Protein AF-A0A1I3KK75-F1 (afdb_monomer)

Foldseek 3Di:
DVVVVVCPDPVNVPDDPVNVVVVLLVLLLVLAVCVVVDAAEFQAEAEDQDPDDVVNVVVVVVSVLVSLCQRVLVVLLVQVVVPHQDAAEDADPCPPVPSQVSVVVLCPDPSVCVSNVPPDHDRHHYDHPPPDPVNVSSVSLNVLLVQVLVCVVVVHDRPDQQLSSPWYWYWYAYVVGDIDIDIDSDDDPVRPPPD

Radius of gyration: 18.09 Å; Cα contacts (8 Å, |Δi|>4): 219; chains: 1; bounding box: 53×42×38 Å

Nearest PDB structures (foldseek):
  2zyz-assembly1_A  TM=3.499E-01  e=1.785E+00  Pyrobaculum aerophilum
  5njd-assembly2_D  TM=2.478E-01  e=5.974E+00  Homo sapiens
  5njd-assembly3_F  TM=1.976E-01  e=5.294E+00  Homo sapiens

Structure (mmCIF, N/CA/C/O backbone):
data_AF-A0A1I3KK75-F1
#
_entry.id   AF-A0A1I3KK75-F1
#
loop_
_atom_site.group_PDB
_atom_site.id
_atom_site.type_symbol
_atom_site.label_atom_id
_atom_site.label_alt_id
_atom_site.label_comp_id
_atom_site.label_asym_id
_atom_site.label_entity_id
_atom_site.label_seq_id
_atom_site.pdbx_PDB_ins_code
_atom_site.Cartn_x
_atom_site.Cartn_y
_atom_site.Cartn_z
_atom_site.occupancy
_atom_site.B_iso_or_equiv
_atom_site.auth_seq_id
_atom_site.auth_comp_id
_atom_site.auth_asym_id
_atom_site.auth_atom_id
_atom_site.pdbx_PDB_model_num
ATOM 1 N N . MET A 1 1 ? -18.854 20.380 -1.478 1.00 38.09 1 MET A N 1
ATOM 2 C CA . MET A 1 1 ? -19.686 20.236 -2.698 1.00 38.09 1 MET A CA 1
ATOM 3 C C . MET A 1 1 ? -19.817 18.803 -3.235 1.00 38.09 1 MET A C 1
ATOM 5 O O . MET A 1 1 ? -20.843 18.520 -3.830 1.00 38.09 1 MET A O 1
ATOM 9 N N . HIS A 1 2 ? -18.865 17.874 -3.033 1.00 44.34 2 HIS A N 1
ATOM 10 C CA . HIS A 1 2 ? -18.984 16.494 -3.563 1.00 44.34 2 HIS A CA 1
ATOM 11 C C . HIS A 1 2 ? -19.824 15.512 -2.719 1.00 44.34 2 HIS A C 1
ATOM 13 O O . HIS A 1 2 ? -20.238 14.471 -3.229 1.00 44.34 2 HIS A O 1
ATOM 19 N N . GLN A 1 3 ? -20.100 15.824 -1.450 1.00 40.47 3 GLN A N 1
ATOM 20 C CA . GLN A 1 3 ? -20.822 14.925 -0.537 1.00 40.47 3 GLN A CA 1
ATOM 21 C C . GLN A 1 3 ? -22.326 14.840 -0.867 1.00 40.47 3 GLN A C 1
ATOM 23 O O . GLN A 1 3 ? -22.900 13.753 -0.844 1.00 40.47 3 GLN A O 1
ATOM 28 N N . ASP A 1 4 ? -22.928 15.949 -1.313 1.00 47.38 4 ASP A N 1
ATOM 29 C CA . ASP A 1 4 ? -24.351 16.017 -1.684 1.00 47.38 4 ASP A CA 1
ATOM 30 C C . ASP A 1 4 ? -24.696 15.307 -2.998 1.00 47.38 4 ASP A C 1
ATOM 32 O O . ASP A 1 4 ? -25.846 14.925 -3.205 1.00 47.38 4 ASP A O 1
ATOM 36 N N . ALA A 1 5 ? -23.723 15.103 -3.893 1.00 52.16 5 ALA A N 1
ATOM 37 C CA . ALA A 1 5 ? -23.944 14.399 -5.156 1.00 52.16 5 ALA A CA 1
ATOM 38 C C . ALA A 1 5 ? -23.952 12.869 -4.976 1.00 52.16 5 ALA A C 1
ATOM 40 O O . ALA A 1 5 ? -24.748 12.181 -5.614 1.00 52.16 5 ALA A O 1
ATOM 41 N N . ARG A 1 6 ? -23.115 12.328 -4.073 1.00 49.78 6 ARG A N 1
ATOM 42 C CA . ARG A 1 6 ? -23.050 10.878 -3.795 1.00 49.78 6 ARG A CA 1
ATOM 43 C C . ARG A 1 6 ? -24.325 10.362 -3.122 1.00 49.78 6 ARG A C 1
ATOM 45 O O . ARG A 1 6 ? -24.839 9.328 -3.535 1.00 49.78 6 ARG A O 1
ATOM 52 N N . ASN A 1 7 ? -24.897 11.122 -2.187 1.00 51.34 7 ASN A N 1
ATOM 53 C CA . ASN A 1 7 ? -26.139 10.748 -1.491 1.00 51.34 7 ASN A CA 1
ATOM 54 C C . ASN A 1 7 ? -27.388 10.754 -2.395 1.00 51.34 7 ASN A C 1
ATOM 56 O O . ASN A 1 7 ? -28.425 10.218 -2.022 1.00 51.34 7 ASN A O 1
ATOM 60 N N . ARG A 1 8 ? -27.317 11.346 -3.594 1.00 53.44 8 ARG A N 1
ATOM 61 C CA . ARG A 1 8 ? -28.437 11.371 -4.552 1.00 53.44 8 ARG A CA 1
ATOM 62 C C . ARG A 1 8 ? -28.440 10.181 -5.512 1.00 53.44 8 ARG A C 1
ATOM 64 O O . ARG A 1 8 ? -29.415 9.992 -6.238 1.00 53.44 8 ARG A O 1
ATOM 71 N N . HIS A 1 9 ? -27.373 9.383 -5.549 1.00 60.59 9 HIS A N 1
ATOM 72 C CA . HIS A 1 9 ? -27.294 8.257 -6.471 1.00 60.59 9 HIS A CA 1
ATOM 73 C C . HIS A 1 9 ? -28.157 7.093 -5.959 1.00 60.59 9 HIS A C 1
ATOM 75 O O . HIS A 1 9 ? -27.978 6.628 -4.834 1.00 60.59 9 HIS A O 1
ATOM 81 N N . LYS A 1 10 ? -29.076 6.588 -6.796 1.00 63.31 10 LYS A N 1
ATOM 82 C CA . LYS A 1 10 ? -30.067 5.552 -6.422 1.00 63.31 10 LYS A CA 1
ATOM 83 C C . LYS A 1 10 ? -29.446 4.318 -5.749 1.00 63.31 10 LYS A C 1
ATOM 85 O O . LYS A 1 10 ? -30.048 3.764 -4.837 1.00 63.31 10 LYS A O 1
ATOM 90 N N . LEU A 1 11 ? -28.221 3.950 -6.144 1.00 62.47 11 LEU A N 1
ATOM 91 C CA . LEU A 1 11 ? -27.454 2.851 -5.537 1.00 62.47 11 LEU A CA 1
ATOM 92 C C . LEU A 1 11 ? -27.196 3.015 -4.031 1.00 62.47 11 LEU A C 1
ATOM 94 O O . LEU A 1 11 ? -27.104 2.005 -3.345 1.00 62.47 11 LEU A O 1
ATOM 98 N N . PHE A 1 12 ? -27.056 4.237 -3.510 1.00 62.78 12 PHE A N 1
ATOM 99 C CA . PHE A 1 12 ? -26.792 4.462 -2.082 1.00 62.78 12 PHE A CA 1
ATOM 100 C C . PHE A 1 12 ? -28.078 4.627 -1.264 1.00 62.78 12 PHE A C 1
ATOM 102 O O . PHE A 1 12 ? -28.092 4.270 -0.093 1.00 62.78 12 PHE A O 1
ATOM 109 N N . ASN A 1 13 ? -29.179 5.055 -1.891 1.00 64.38 13 ASN A N 1
ATOM 110 C CA . ASN A 1 13 ? -30.487 5.176 -1.232 1.00 64.38 13 ASN A CA 1
ATOM 111 C C . ASN A 1 13 ? -31.187 3.830 -0.988 1.00 64.38 13 ASN A C 1
ATOM 113 O O . ASN A 1 13 ? -32.122 3.762 -0.199 1.00 64.38 13 ASN A O 1
ATOM 117 N N . GLN A 1 14 ? -30.754 2.764 -1.664 1.00 65.12 14 GLN A N 1
ATOM 118 C CA . GLN A 1 14 ? -31.360 1.430 -1.574 1.00 65.12 14 GLN A CA 1
ATOM 119 C C . GLN A 1 14 ? -30.526 0.430 -0.765 1.00 65.12 14 GLN A C 1
ATOM 121 O O . GLN A 1 14 ? -30.936 -0.717 -0.588 1.00 65.12 14 GLN A O 1
ATOM 126 N N . LYS A 1 15 ? -29.340 0.820 -0.284 1.00 66.44 15 LYS A N 1
ATOM 127 C CA . LYS A 1 15 ? -28.465 -0.097 0.448 1.00 66.44 15 LYS A CA 1
ATOM 128 C C . LYS A 1 15 ? -28.751 -0.034 1.941 1.00 66.44 15 LYS A C 1
ATOM 130 O O . LYS A 1 15 ? -28.457 0.955 2.605 1.00 66.44 15 LYS A O 1
ATOM 135 N N . SER A 1 16 ? -29.286 -1.131 2.469 1.00 81.19 16 SER A N 1
ATOM 136 C CA . SER A 1 16 ? -29.277 -1.379 3.907 1.00 81.19 16 SER A CA 1
ATOM 137 C C . SER A 1 16 ? -27.828 -1.513 4.395 1.00 81.19 16 SER A C 1
ATOM 139 O O . SER A 1 16 ? -26.920 -1.830 3.618 1.00 81.19 16 SER A O 1
ATOM 141 N N . LYS A 1 17 ? -27.604 -1.322 5.699 1.00 82.25 17 LYS A N 1
ATOM 142 C CA . LYS A 1 17 ? -26.302 -1.608 6.315 1.00 82.25 17 LYS A CA 1
ATOM 143 C C . LYS A 1 17 ? -25.850 -3.043 5.996 1.00 82.25 17 LYS A C 1
ATOM 145 O O . LYS A 1 17 ? -24.686 -3.229 5.665 1.00 82.25 17 LYS A O 1
ATOM 150 N N . SER A 1 18 ? -26.771 -4.016 6.000 1.00 86.50 18 SER A N 1
ATOM 151 C CA . SER A 1 18 ? -26.476 -5.418 5.646 1.00 86.50 18 SER A CA 1
ATOM 152 C C . SER A 1 18 ? -25.872 -5.536 4.250 1.00 86.50 18 SER A C 1
ATOM 154 O O . SER A 1 18 ? -24.798 -6.102 4.093 1.00 86.50 18 SER A O 1
ATOM 156 N N . ASN A 1 19 ? -26.485 -4.890 3.254 1.00 87.00 19 ASN A N 1
ATOM 157 C CA . ASN A 1 19 ? -26.033 -4.976 1.864 1.00 87.00 19 ASN A CA 1
ATOM 158 C C . ASN A 1 19 ? -24.614 -4.408 1.680 1.00 87.00 19 ASN A C 1
ATOM 160 O O . ASN A 1 19 ? -23.861 -4.866 0.823 1.00 87.00 19 ASN A O 1
ATOM 164 N N . VAL A 1 20 ? -24.245 -3.378 2.452 1.00 87.00 20 VAL A N 1
ATOM 165 C CA . VAL A 1 20 ? -22.881 -2.821 2.430 1.00 87.00 20 VAL A CA 1
ATOM 166 C C . VAL A 1 20 ? -21.897 -3.808 3.049 1.00 87.00 20 VAL A C 1
ATOM 168 O O . VAL A 1 20 ? -20.834 -4.038 2.481 1.00 87.00 20 VAL A O 1
ATOM 171 N N . PHE A 1 21 ? -22.259 -4.406 4.181 1.00 90.00 21 PHE A N 1
ATOM 172 C CA . PHE A 1 21 ? -21.433 -5.398 4.860 1.00 90.00 21 PHE A CA 1
ATOM 173 C C . PHE A 1 21 ? -21.194 -6.637 3.999 1.00 90.00 21 PHE A C 1
ATOM 175 O O . PHE A 1 21 ? -20.048 -7.034 3.822 1.00 90.00 21 PHE A O 1
ATOM 182 N N . GLU A 1 22 ? -22.248 -7.192 3.407 1.00 91.56 22 GLU A N 1
ATOM 183 C CA . GLU A 1 22 ? -22.162 -8.333 2.491 1.00 91.56 22 GLU A CA 1
ATOM 184 C C . GLU A 1 22 ? -21.262 -8.029 1.293 1.00 91.56 22 GLU A C 1
ATOM 186 O O . GLU A 1 22 ? -20.396 -8.832 0.948 1.00 91.56 22 GLU A O 1
ATOM 191 N N . PHE A 1 23 ? -21.407 -6.843 0.695 1.00 91.12 23 PHE A N 1
ATOM 192 C CA . PHE A 1 23 ? -20.562 -6.421 -0.418 1.00 91.12 23 PHE A CA 1
ATOM 193 C C . PHE A 1 23 ? -19.083 -6.332 -0.020 1.00 91.12 23 PHE A C 1
ATOM 195 O O . PHE A 1 23 ? -18.221 -6.855 -0.724 1.00 91.12 23 PHE A O 1
ATOM 202 N N . VAL A 1 24 ? -18.784 -5.694 1.114 1.00 93.25 24 VAL A N 1
ATOM 203 C CA . VAL A 1 24 ? -17.408 -5.548 1.608 1.00 93.25 24 VAL A CA 1
ATOM 204 C C . VAL A 1 24 ? -16.803 -6.908 1.964 1.00 93.25 24 VAL A C 1
ATOM 206 O O . VAL A 1 24 ? -15.678 -7.184 1.553 1.00 93.25 24 VAL A O 1
ATOM 209 N N . ASN A 1 25 ? -17.555 -7.785 2.633 1.00 93.94 25 ASN A N 1
ATOM 210 C CA . ASN A 1 25 ? -17.120 -9.151 2.935 1.00 93.94 25 ASN A CA 1
ATOM 211 C C . ASN A 1 25 ? -16.817 -9.933 1.652 1.00 93.94 25 ASN A C 1
ATOM 213 O O . ASN A 1 25 ? -15.772 -10.570 1.551 1.00 93.94 25 ASN A O 1
ATOM 217 N N . GLY A 1 26 ? -17.678 -9.826 0.636 1.00 94.06 26 GLY A N 1
ATOM 218 C CA . GLY A 1 26 ? -17.443 -10.449 -0.666 1.00 94.06 26 GLY A CA 1
ATOM 219 C C . GLY A 1 26 ? -16.145 -9.970 -1.326 1.00 94.06 26 GLY A C 1
ATOM 220 O O . GLY A 1 26 ? -15.390 -10.783 -1.859 1.00 94.06 26 GLY A O 1
ATOM 221 N N . LEU A 1 27 ? -15.833 -8.671 -1.245 1.00 93.50 27 LEU A N 1
ATOM 222 C CA . LEU A 1 27 ? -14.563 -8.131 -1.746 1.00 93.50 27 LEU A CA 1
ATOM 223 C C . LEU A 1 27 ? -13.355 -8.636 -0.949 1.00 93.50 27 LEU A C 1
ATOM 225 O O . LEU A 1 27 ? -12.332 -8.972 -1.545 1.00 93.50 27 LEU A O 1
ATOM 229 N N . MET A 1 28 ? -13.460 -8.712 0.379 1.00 94.25 28 MET A N 1
ATOM 230 C CA . MET A 1 28 ? -12.391 -9.238 1.232 1.00 94.25 28 MET A CA 1
ATOM 231 C C . MET A 1 28 ? -12.094 -10.700 0.906 1.00 94.25 28 MET A C 1
ATOM 233 O O . MET A 1 28 ? -10.945 -11.041 0.632 1.00 94.25 28 MET A O 1
ATOM 237 N N . GLN A 1 29 ? -13.133 -11.529 0.820 1.00 93.56 29 GLN A N 1
ATOM 238 C CA . GLN A 1 29 ? -13.010 -12.934 0.444 1.00 93.56 29 GLN A CA 1
ATOM 239 C C . GLN A 1 29 ? -12.418 -13.098 -0.955 1.00 93.56 29 GLN A C 1
ATOM 241 O O . GLN A 1 29 ? -11.538 -13.935 -1.148 1.00 93.56 29 GLN A O 1
ATOM 246 N N . LEU A 1 30 ? -12.832 -12.274 -1.924 1.00 92.38 30 LEU A N 1
ATOM 247 C CA . LEU A 1 30 ? -12.248 -12.277 -3.265 1.00 92.38 30 LEU A CA 1
ATOM 248 C C . LEU A 1 30 ? -10.740 -11.974 -3.221 1.00 92.38 30 LEU A C 1
ATOM 250 O O . LEU A 1 30 ? -9.953 -12.684 -3.851 1.00 92.38 30 LEU A O 1
ATOM 254 N N . MET A 1 31 ? -10.327 -10.955 -2.458 1.00 93.19 31 MET A N 1
ATOM 255 C CA . MET A 1 31 ? -8.914 -10.594 -2.275 1.00 93.19 31 MET A CA 1
ATOM 256 C C . MET A 1 31 ? -8.097 -11.693 -1.583 1.00 93.19 31 MET A C 1
ATOM 258 O O . MET A 1 31 ? -6.917 -11.865 -1.910 1.00 93.19 31 MET A O 1
ATOM 262 N N . GLY A 1 32 ? -8.704 -12.427 -0.647 1.00 93.38 32 GLY A N 1
ATOM 263 C CA . GLY A 1 32 ? -8.095 -13.574 0.023 1.00 93.38 32 GLY A CA 1
ATOM 264 C C . GLY A 1 32 ? -7.946 -14.781 -0.900 1.00 93.38 32 GLY A C 1
ATOM 265 O O . GLY A 1 32 ? -6.839 -15.286 -1.090 1.00 93.38 32 GLY A O 1
ATOM 266 N N . GLN A 1 33 ? -9.036 -15.204 -1.546 1.00 93.31 33 GLN A N 1
ATOM 267 C CA . GLN A 1 33 ? -9.073 -16.361 -2.452 1.00 93.31 33 GLN A CA 1
ATOM 268 C C . GLN A 1 33 ? -8.141 -16.196 -3.656 1.00 93.31 33 GLN A C 1
ATOM 270 O O . GLN A 1 33 ? -7.557 -17.164 -4.140 1.00 93.31 33 GLN A O 1
ATOM 275 N N . ARG A 1 34 ? -7.980 -14.964 -4.146 1.00 90.12 34 ARG A N 1
ATOM 276 C CA . ARG A 1 34 ? -7.085 -14.634 -5.262 1.00 90.12 34 ARG A CA 1
ATOM 277 C C . ARG A 1 34 ? -5.689 -14.211 -4.803 1.00 90.12 34 ARG A C 1
ATOM 279 O O . ARG A 1 34 ? -4.942 -13.660 -5.604 1.00 90.12 34 ARG A O 1
ATOM 286 N N . GLY A 1 35 ? -5.300 -14.490 -3.556 1.00 81.19 35 GLY A N 1
ATOM 287 C CA . GLY A 1 35 ? -4.028 -14.047 -2.972 1.00 81.19 35 GLY A CA 1
ATOM 288 C C . GLY A 1 35 ? -2.767 -14.466 -3.741 1.00 81.19 35 GLY A C 1
ATOM 289 O O . GLY A 1 35 ? -1.770 -13.761 -3.673 1.00 81.19 35 GLY A O 1
ATOM 290 N N . GLN A 1 36 ? -2.812 -15.549 -4.526 1.00 83.62 36 GLN A N 1
ATOM 291 C CA . GLN A 1 36 ? -1.697 -15.955 -5.400 1.00 83.62 36 GLN A CA 1
ATOM 292 C C . GLN A 1 36 ? -1.523 -15.053 -6.633 1.00 83.62 36 GLN A C 1
ATOM 294 O O . GLN A 1 36 ? -0.446 -15.003 -7.213 1.00 83.62 36 GLN A O 1
ATOM 299 N N . LEU A 1 37 ? -2.584 -14.353 -7.039 1.00 87.25 37 LEU A N 1
ATOM 300 C CA . LEU A 1 37 ? -2.602 -13.438 -8.183 1.00 87.25 37 LEU A CA 1
ATOM 301 C C . LEU A 1 37 ? -2.569 -11.965 -7.745 1.00 87.25 37 LEU A C 1
ATOM 303 O O . LEU A 1 37 ? -2.438 -11.078 -8.583 1.00 87.25 37 LEU A O 1
ATOM 307 N N . LEU A 1 38 ? -2.731 -11.698 -6.444 1.00 89.50 38 LEU A N 1
ATOM 308 C CA . LEU A 1 38 ? -2.872 -10.362 -5.873 1.00 89.50 38 LEU A CA 1
ATOM 309 C C . LEU A 1 38 ? -1.908 -10.152 -4.707 1.00 89.50 38 LEU A C 1
ATOM 311 O O . LEU A 1 38 ? -2.212 -10.479 -3.552 1.00 89.50 38 LEU A O 1
ATOM 315 N N . SER A 1 39 ? -0.792 -9.494 -5.009 1.00 91.56 39 SER A N 1
ATOM 316 C CA . SER A 1 39 ? 0.093 -8.910 -4.003 1.00 91.56 39 SER A CA 1
ATOM 317 C C . SER A 1 39 ? -0.488 -7.584 -3.517 1.00 91.56 39 SER A C 1
ATOM 319 O O . SER A 1 39 ? -0.656 -6.643 -4.291 1.00 91.56 39 SER A O 1
ATOM 321 N N . LYS A 1 40 ? -0.810 -7.507 -2.224 1.00 93.94 40 LYS A N 1
ATOM 322 C CA . LYS A 1 40 ? -1.422 -6.326 -1.602 1.00 93.94 40 LYS A CA 1
ATOM 323 C C . LYS A 1 40 ? -0.375 -5.564 -0.802 1.00 93.94 40 LYS A C 1
ATOM 325 O O . LYS A 1 40 ? 0.287 -6.152 0.052 1.00 93.94 40 LYS A O 1
ATOM 330 N N . TYR A 1 41 ? -0.270 -4.263 -1.047 1.00 94.81 41 TYR A N 1
ATOM 331 C CA . TYR A 1 41 ? 0.690 -3.375 -0.395 1.00 94.81 41 TYR A CA 1
ATOM 332 C C . TYR A 1 41 ? -0.036 -2.197 0.241 1.00 94.81 41 TYR A C 1
ATOM 334 O O . TYR A 1 41 ? -0.843 -1.549 -0.419 1.00 94.81 41 TYR A O 1
ATOM 342 N N . CYS A 1 42 ? 0.257 -1.901 1.508 1.00 94.50 42 CYS A N 1
ATOM 343 C CA . CYS A 1 42 ? -0.318 -0.758 2.213 1.00 94.50 42 CYS A CA 1
ATOM 344 C C . CYS A 1 42 ? 0.777 0.106 2.846 1.00 94.50 42 CYS A C 1
ATOM 346 O O . CYS A 1 42 ? 1.546 -0.371 3.683 1.00 94.50 42 CYS A O 1
ATOM 348 N N . GLY A 1 43 ? 0.842 1.378 2.447 1.00 93.69 4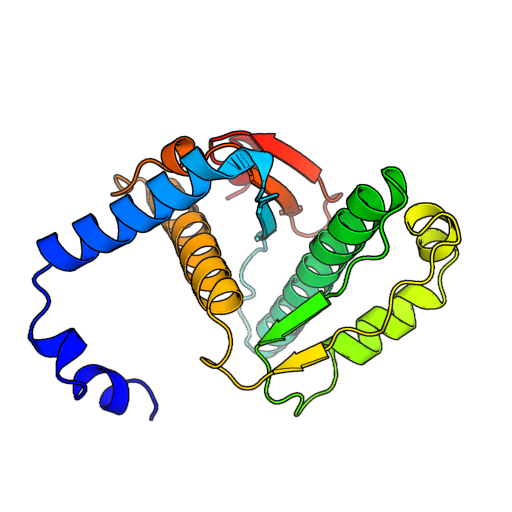3 GLY A N 1
ATOM 349 C CA . GLY A 1 43 ? 1.700 2.397 3.053 1.00 93.69 43 GLY A CA 1
ATOM 350 C C . GLY A 1 43 ? 0.990 3.137 4.185 1.00 93.69 43 GLY A C 1
ATOM 351 O O . GLY A 1 43 ? -0.049 3.750 3.957 1.00 93.69 43 GLY A O 1
ATOM 352 N N . ILE A 1 44 ? 1.556 3.114 5.394 1.00 92.88 44 ILE A N 1
ATOM 353 C CA . ILE A 1 44 ? 0.969 3.733 6.590 1.00 92.88 44 ILE A CA 1
ATOM 354 C C . ILE A 1 44 ? 1.974 4.697 7.226 1.00 92.88 44 ILE A C 1
ATOM 356 O O . ILE A 1 44 ? 3.063 4.305 7.638 1.00 92.88 44 ILE A O 1
ATOM 360 N N . GLY A 1 45 ? 1.600 5.969 7.347 1.00 91.69 45 GLY A N 1
ATOM 361 C CA . GLY A 1 45 ? 2.385 6.961 8.078 1.00 91.69 45 GLY A CA 1
ATOM 362 C C . GLY A 1 45 ? 1.689 7.382 9.363 1.00 91.69 45 GLY A C 1
ATOM 363 O O . GLY A 1 45 ? 0.541 7.824 9.326 1.00 91.69 45 GLY A O 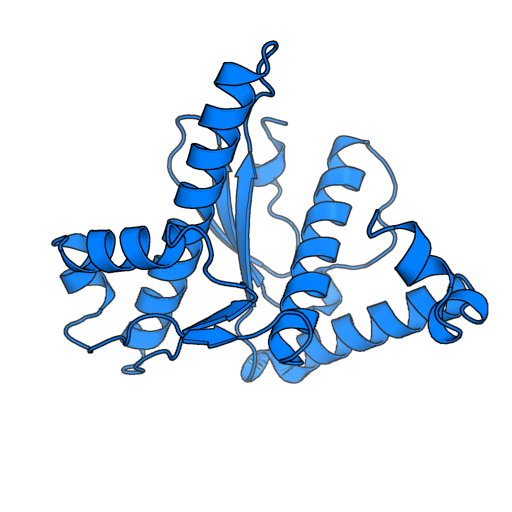1
ATOM 364 N N . ILE A 1 46 ? 2.394 7.269 10.486 1.00 87.50 46 ILE A N 1
ATOM 365 C CA . ILE A 1 46 ? 1.908 7.680 11.805 1.00 87.50 46 ILE A CA 1
ATOM 366 C C . ILE A 1 46 ? 2.689 8.909 12.242 1.00 87.50 46 ILE A C 1
ATOM 368 O O . ILE A 1 46 ? 3.920 8.907 12.253 1.00 87.50 46 ILE A O 1
ATOM 372 N N . TYR A 1 47 ? 1.966 9.961 12.607 1.00 88.06 47 TYR A N 1
ATOM 373 C CA . TYR A 1 47 ? 2.554 11.239 12.979 1.00 88.06 47 TYR A CA 1
ATOM 374 C C . TYR A 1 47 ? 1.768 11.894 14.106 1.00 88.06 47 TYR A C 1
ATOM 376 O O . TYR A 1 47 ? 0.555 11.695 14.234 1.00 88.06 47 TYR A O 1
ATOM 384 N N . LYS A 1 48 ? 2.447 12.725 14.899 1.00 86.88 48 LYS A N 1
ATOM 385 C CA . LYS A 1 48 ? 1.770 13.535 15.904 1.00 86.88 48 LYS A CA 1
ATOM 386 C C . LYS A 1 48 ? 1.102 14.720 15.222 1.00 86.88 48 LYS A C 1
ATOM 388 O O . LYS A 1 48 ? 1.746 15.485 14.510 1.00 86.88 48 LYS A O 1
ATOM 393 N N . ARG A 1 49 ? -0.202 14.897 15.441 1.00 89.44 49 ARG A N 1
ATOM 394 C CA . ARG A 1 49 ? -0.945 16.025 14.865 1.00 89.44 49 ARG A CA 1
ATOM 395 C C . ARG A 1 49 ? -0.369 17.361 15.375 1.00 89.44 49 ARG A C 1
ATOM 397 O O . ARG A 1 49 ? -0.432 17.600 16.582 1.00 89.44 49 ARG A O 1
ATOM 404 N N . PRO A 1 50 ? 0.129 18.247 14.492 1.00 91.50 50 PRO A N 1
ATOM 405 C CA . PRO A 1 50 ? 0.556 19.588 14.884 1.00 91.50 50 PRO A CA 1
ATOM 406 C C . PRO A 1 50 ? -0.628 20.457 15.322 1.00 91.50 50 PRO A C 1
ATOM 408 O O . PRO A 1 50 ? -1.751 20.279 14.842 1.00 91.50 50 PRO A O 1
ATOM 411 N N . SER A 1 51 ? -0.368 21.431 16.196 1.00 93.25 51 SER A N 1
ATOM 412 C CA . SER A 1 51 ? -1.395 22.355 16.703 1.00 93.25 51 SER A CA 1
ATOM 413 C C . SER A 1 51 ? -1.783 23.451 15.704 1.00 93.25 51 SER A C 1
ATOM 415 O O . SER A 1 51 ? -2.864 24.019 15.824 1.00 93.25 51 SER A O 1
ATOM 417 N N . ASN A 1 52 ? -0.916 23.769 14.735 1.00 95.50 52 ASN A N 1
ATOM 418 C CA . ASN A 1 52 ? -1.150 24.820 13.741 1.00 95.50 52 ASN A CA 1
ATOM 419 C C . ASN A 1 52 ? -1.299 24.252 12.315 1.00 95.50 52 ASN A C 1
ATOM 421 O O . ASN A 1 52 ? -0.751 23.200 11.982 1.00 95.50 52 ASN A O 1
ATOM 425 N N . GLU A 1 53 ? -2.036 24.969 11.463 1.00 92.62 53 GLU A N 1
ATOM 426 C CA . GLU A 1 53 ? -2.402 24.492 10.119 1.00 92.62 53 GLU A CA 1
ATOM 427 C C . GLU A 1 53 ? -1.218 24.480 9.133 1.00 92.62 53 GLU A C 1
ATOM 429 O O . GLU A 1 53 ? -1.138 23.617 8.257 1.00 92.62 53 GLU A O 1
ATOM 434 N N . SER A 1 54 ? -0.263 25.406 9.282 1.00 92.56 54 SER A N 1
ATOM 435 C CA . SER A 1 54 ? 0.920 25.486 8.412 1.00 92.56 54 SER A CA 1
ATOM 436 C C . SER A 1 54 ? 1.804 24.248 8.558 1.00 92.56 54 SER A C 1
ATOM 438 O O . SER A 1 54 ? 2.170 23.606 7.569 1.00 92.56 54 SER A O 1
ATOM 440 N N . ASP A 1 55 ? 2.081 23.852 9.797 1.00 92.12 55 ASP A N 1
ATOM 441 C CA . ASP A 1 55 ? 2.848 22.651 10.092 1.00 92.12 55 ASP A CA 1
ATOM 442 C C . ASP A 1 55 ? 2.037 21.392 9.786 1.00 92.12 55 ASP A C 1
ATOM 444 O O . ASP A 1 55 ? 2.601 20.426 9.276 1.00 92.12 55 ASP A O 1
ATOM 448 N N . MET A 1 56 ? 0.708 21.415 9.951 1.00 92.69 56 MET A N 1
ATOM 449 C CA . MET A 1 56 ? -0.149 20.314 9.498 1.00 92.69 56 MET A CA 1
ATOM 450 C C . MET A 1 56 ? -0.012 20.070 7.989 1.00 92.69 56 MET A C 1
ATOM 452 O O . MET A 1 56 ? 0.103 18.920 7.562 1.00 92.69 56 MET A O 1
ATOM 456 N N . LYS A 1 57 ? 0.036 21.125 7.165 1.00 91.88 57 LYS A N 1
ATOM 457 C CA . LYS A 1 57 ? 0.260 20.993 5.717 1.00 91.88 57 LYS A CA 1
ATOM 458 C C . LYS A 1 57 ? 1.632 20.390 5.404 1.00 91.88 57 LYS A C 1
ATOM 460 O O . LYS A 1 57 ? 1.719 19.494 4.564 1.00 91.88 57 LYS A O 1
ATOM 465 N N . LYS A 1 58 ? 2.692 20.838 6.088 1.00 91.69 58 LYS A N 1
ATOM 466 C CA . LYS A 1 58 ? 4.049 20.285 5.922 1.00 91.69 58 LYS A CA 1
ATOM 467 C C . LYS A 1 58 ? 4.096 18.804 6.286 1.00 91.69 58 LYS A C 1
ATOM 469 O O . LYS A 1 58 ? 4.590 18.007 5.494 1.00 91.69 58 LYS A O 1
ATOM 474 N N . VAL A 1 59 ? 3.535 18.435 7.438 1.00 91.81 59 VAL A N 1
ATOM 475 C CA . VAL A 1 59 ? 3.516 17.047 7.910 1.00 91.81 59 VAL A CA 1
ATOM 476 C C . VAL A 1 59 ? 2.691 16.166 6.980 1.00 91.81 59 VAL A C 1
ATOM 478 O O . VAL A 1 59 ? 3.162 15.102 6.598 1.00 91.81 59 VAL A O 1
ATOM 481 N N . ARG A 1 60 ? 1.516 16.613 6.517 1.00 90.69 60 ARG A N 1
ATOM 482 C CA . ARG A 1 60 ? 0.722 15.861 5.528 1.00 90.69 60 ARG A CA 1
ATOM 483 C C . ARG A 1 60 ? 1.497 15.605 4.241 1.00 90.69 60 ARG A C 1
ATOM 485 O O . ARG A 1 60 ? 1.497 14.478 3.758 1.00 90.69 60 ARG A O 1
ATOM 492 N N . ASN A 1 61 ? 2.169 16.621 3.703 1.00 91.62 61 ASN A N 1
ATOM 493 C CA . ASN A 1 61 ? 2.981 16.466 2.496 1.00 91.62 61 ASN A CA 1
ATOM 494 C C . ASN A 1 61 ? 4.154 15.512 2.729 1.00 91.62 61 ASN A C 1
ATOM 496 O O . ASN A 1 61 ? 4.401 14.639 1.902 1.00 91.62 61 ASN A O 1
ATOM 500 N N . TRP A 1 62 ? 4.842 15.643 3.864 1.00 91.62 62 TRP A N 1
ATOM 501 C CA . TRP A 1 62 ? 5.932 14.748 4.234 1.00 91.62 62 TRP A CA 1
ATOM 502 C C . TRP A 1 62 ? 5.455 13.294 4.359 1.00 91.62 62 TRP A C 1
ATOM 504 O O . TRP A 1 62 ? 6.020 12.415 3.713 1.00 91.62 62 TRP A O 1
ATOM 514 N N . VAL A 1 63 ? 4.372 13.046 5.105 1.00 92.00 63 VAL A N 1
ATOM 515 C CA . VAL A 1 63 ? 3.776 11.711 5.273 1.00 92.00 63 VAL A CA 1
ATOM 516 C C . VAL A 1 63 ? 3.332 11.138 3.933 1.00 92.00 63 VAL A C 1
ATOM 518 O O . VAL A 1 63 ? 3.653 9.991 3.632 1.00 92.00 63 VAL A O 1
ATOM 521 N N . ARG A 1 64 ? 2.631 11.928 3.112 1.00 92.12 64 ARG A N 1
ATOM 522 C CA . ARG A 1 64 ? 2.159 11.514 1.785 1.00 92.12 64 ARG A CA 1
ATOM 523 C C . ARG A 1 64 ? 3.322 11.083 0.899 1.00 92.12 64 ARG A C 1
ATOM 525 O O . ARG A 1 64 ? 3.306 9.973 0.380 1.00 92.12 64 ARG A O 1
ATOM 532 N N . ASN A 1 65 ? 4.337 11.934 0.762 1.00 92.50 65 ASN A N 1
ATOM 533 C CA . ASN A 1 65 ? 5.497 11.654 -0.081 1.00 92.50 65 ASN A CA 1
ATOM 534 C C . ASN A 1 65 ? 6.271 10.433 0.441 1.00 92.50 65 ASN A C 1
ATOM 536 O O . ASN A 1 65 ? 6.694 9.578 -0.332 1.00 92.50 65 ASN A O 1
ATOM 540 N N . ARG A 1 66 ? 6.415 10.305 1.765 1.00 92.19 66 ARG A N 1
ATOM 541 C CA . ARG A 1 66 ? 7.117 9.177 2.381 1.00 92.19 66 ARG A CA 1
ATOM 542 C C . ARG A 1 66 ? 6.364 7.860 2.205 1.00 92.19 66 ARG A C 1
ATOM 544 O O . ARG A 1 66 ? 6.987 6.870 1.839 1.00 92.19 66 ARG A O 1
ATOM 551 N N . ALA A 1 67 ? 5.051 7.842 2.434 1.00 92.38 67 ALA A N 1
ATOM 552 C CA . ALA A 1 67 ? 4.214 6.661 2.231 1.00 92.38 67 ALA A CA 1
ATOM 553 C C . ALA A 1 67 ? 4.200 6.230 0.758 1.00 92.38 67 ALA A C 1
ATOM 555 O O . ALA A 1 67 ? 4.344 5.042 0.475 1.00 92.38 67 ALA A O 1
ATOM 556 N N . TYR A 1 68 ? 4.106 7.197 -0.161 1.00 92.75 68 TYR A N 1
ATOM 557 C CA . TYR A 1 68 ? 4.205 6.962 -1.599 1.00 92.75 68 TYR A CA 1
ATOM 558 C C . TYR A 1 68 ? 5.533 6.289 -1.965 1.00 92.75 68 TYR A C 1
ATOM 560 O O . TYR A 1 68 ? 5.508 5.190 -2.514 1.00 92.75 68 TYR A O 1
ATOM 568 N N . ASN A 1 69 ? 6.679 6.869 -1.583 1.00 92.56 69 ASN A N 1
ATOM 569 C CA . ASN A 1 69 ? 7.989 6.292 -1.909 1.00 92.56 69 ASN A CA 1
ATOM 570 C C . ASN A 1 69 ? 8.165 4.905 -1.300 1.00 92.56 69 ASN A C 1
ATOM 572 O O . ASN A 1 69 ? 8.604 3.986 -1.979 1.00 92.56 69 ASN A O 1
ATOM 576 N N . LEU A 1 70 ? 7.816 4.720 -0.026 1.00 91.56 70 LEU A N 1
ATOM 577 C CA . LEU A 1 70 ? 7.988 3.420 0.625 1.00 91.56 70 LEU A CA 1
ATOM 578 C C . LEU A 1 70 ? 7.188 2.322 -0.071 1.00 91.56 70 LEU A C 1
ATOM 580 O O . LEU A 1 70 ? 7.726 1.245 -0.323 1.00 91.56 70 LEU A O 1
ATOM 584 N N . MET A 1 71 ? 5.934 2.608 -0.415 1.00 93.06 71 MET A N 1
ATOM 585 C CA . MET A 1 71 ? 5.090 1.663 -1.132 1.00 93.06 71 MET A CA 1
ATOM 586 C C . MET A 1 71 ? 5.637 1.401 -2.539 1.00 93.06 71 MET A C 1
ATOM 588 O O . MET A 1 71 ? 5.795 0.248 -2.935 1.00 93.06 71 MET A O 1
ATOM 592 N N . LEU A 1 72 ? 5.979 2.457 -3.276 1.00 94.12 72 LEU A N 1
ATOM 593 C CA . LEU A 1 72 ? 6.411 2.359 -4.665 1.00 94.12 72 LEU A CA 1
ATOM 594 C C . LEU A 1 72 ? 7.749 1.632 -4.810 1.00 94.12 72 LEU A C 1
ATOM 596 O O . LEU A 1 72 ? 7.859 0.688 -5.590 1.00 94.12 72 LEU A O 1
ATOM 600 N N . LEU A 1 73 ? 8.749 2.012 -4.013 1.00 94.25 73 LEU A N 1
ATOM 601 C CA . LEU A 1 73 ? 10.064 1.376 -4.021 1.00 94.25 73 LEU A CA 1
ATOM 602 C C . LEU A 1 73 ? 9.973 -0.090 -3.573 1.00 94.25 73 LEU A C 1
ATOM 604 O O . LEU A 1 73 ? 10.704 -0.925 -4.101 1.00 94.25 73 LEU A O 1
ATOM 608 N N . LYS A 1 74 ? 9.059 -0.432 -2.650 1.00 95.00 74 LYS A N 1
ATOM 609 C CA . LYS A 1 74 ? 8.813 -1.828 -2.257 1.00 95.00 74 LYS A CA 1
ATOM 610 C C . LYS A 1 74 ? 8.211 -2.639 -3.401 1.00 95.00 74 LYS A C 1
ATOM 612 O O . LYS A 1 74 ? 8.707 -3.726 -3.679 1.00 95.00 74 LYS A O 1
ATOM 617 N N . VAL A 1 75 ? 7.192 -2.106 -4.078 1.00 95.38 75 VAL A N 1
ATOM 618 C CA . VAL A 1 75 ? 6.566 -2.757 -5.242 1.00 95.38 75 VAL A CA 1
ATOM 619 C C . VAL A 1 75 ? 7.587 -2.966 -6.358 1.00 95.38 75 VAL A C 1
ATOM 621 O O . VAL A 1 75 ? 7.657 -4.058 -6.920 1.00 95.38 75 VAL A O 1
ATOM 624 N N . ILE A 1 76 ? 8.412 -1.956 -6.645 1.00 96.75 76 ILE A N 1
ATOM 625 C CA . ILE A 1 76 ? 9.490 -2.053 -7.635 1.00 96.75 76 ILE A CA 1
ATOM 626 C C . ILE A 1 76 ? 10.482 -3.128 -7.222 1.00 96.75 76 ILE A C 1
ATOM 628 O O . ILE A 1 76 ? 10.708 -4.050 -7.995 1.00 96.75 76 ILE A O 1
ATOM 632 N N . ASN A 1 77 ? 11.021 -3.055 -6.002 1.00 96.25 77 ASN A N 1
ATOM 633 C CA . ASN A 1 77 ? 11.991 -4.029 -5.520 1.00 96.25 77 ASN A CA 1
ATOM 634 C C . ASN A 1 77 ? 11.463 -5.464 -5.607 1.00 96.25 77 ASN A C 1
ATOM 636 O O . ASN A 1 77 ? 12.200 -6.350 -6.022 1.00 96.25 77 ASN A O 1
ATOM 640 N N . ASP A 1 78 ? 10.219 -5.698 -5.194 1.00 95.44 78 ASP A N 1
ATOM 641 C CA . ASP A 1 78 ? 9.643 -7.039 -5.193 1.00 95.44 78 ASP A CA 1
ATOM 642 C C . ASP A 1 78 ? 9.392 -7.541 -6.612 1.00 95.44 78 ASP A C 1
ATOM 644 O O . ASP A 1 78 ? 9.703 -8.686 -6.917 1.00 95.44 78 ASP A O 1
ATOM 648 N N . SER A 1 79 ? 8.876 -6.685 -7.494 1.00 95.75 79 SER A N 1
ATOM 649 C CA . SER A 1 79 ? 8.593 -7.058 -8.883 1.00 95.75 79 SER A CA 1
ATOM 650 C C . SER A 1 79 ? 9.881 -7.364 -9.647 1.00 95.75 79 SER A C 1
ATOM 652 O O . SER A 1 79 ? 9.996 -8.406 -10.294 1.00 95.75 79 SER A O 1
ATOM 654 N N . THR A 1 80 ? 10.884 -6.494 -9.529 1.00 97.25 80 THR A N 1
ATOM 655 C CA . THR A 1 80 ? 12.154 -6.644 -10.248 1.00 97.25 80 THR A CA 1
ATOM 656 C C . THR A 1 80 ? 13.020 -7.757 -9.674 1.00 97.25 80 THR A C 1
ATOM 658 O O . THR A 1 80 ? 13.819 -8.334 -10.407 1.00 97.25 80 THR A O 1
ATOM 661 N N . TYR A 1 81 ? 12.855 -8.111 -8.393 1.00 96.19 81 TYR A N 1
ATOM 662 C CA . TYR A 1 81 ? 13.490 -9.298 -7.815 1.00 96.19 81 TYR A CA 1
ATOM 663 C C . TYR A 1 81 ? 13.113 -10.570 -8.585 1.00 96.19 81 TYR A C 1
ATOM 665 O O . TYR A 1 81 ? 13.960 -11.434 -8.791 1.00 96.19 81 TYR A O 1
ATOM 673 N N . TYR A 1 82 ? 11.876 -10.645 -9.082 1.00 94.69 82 TYR A N 1
ATOM 674 C CA . TYR A 1 82 ? 11.397 -11.736 -9.936 1.00 94.69 82 TYR A CA 1
ATOM 675 C C . TYR A 1 82 ? 11.568 -11.467 -11.440 1.00 94.69 82 TYR A C 1
ATOM 677 O O . TYR A 1 82 ? 10.992 -12.176 -12.260 1.00 94.69 82 TYR A O 1
ATOM 685 N N . GLY A 1 83 ? 12.341 -10.448 -11.827 1.00 96.19 83 GLY A N 1
ATOM 686 C CA . GLY A 1 83 ? 12.588 -10.121 -13.233 1.00 96.19 83 GLY A CA 1
ATOM 687 C C . GLY A 1 83 ? 11.444 -9.384 -13.938 1.00 96.19 83 GLY A C 1
ATOM 688 O O . GLY A 1 83 ? 11.488 -9.233 -15.158 1.00 96.19 83 GLY A O 1
ATOM 689 N N . ALA A 1 84 ? 10.422 -8.921 -13.212 1.00 95.88 84 ALA A N 1
ATOM 690 C CA . ALA A 1 84 ? 9.284 -8.219 -13.798 1.00 95.88 84 ALA A CA 1
ATOM 691 C C . ALA A 1 84 ? 9.508 -6.698 -13.858 1.00 95.88 84 ALA A C 1
ATOM 693 O O . ALA A 1 84 ? 10.065 -6.098 -12.938 1.00 95.88 84 ALA A O 1
ATOM 694 N N . SER A 1 85 ? 9.004 -6.065 -14.922 1.00 96.56 85 SER A N 1
ATOM 695 C CA . SER A 1 85 ? 8.891 -4.606 -15.042 1.00 96.56 85 SER A CA 1
ATOM 696 C C . SER A 1 85 ? 7.462 -4.183 -14.669 1.00 96.56 85 SER A C 1
ATOM 698 O O . SER A 1 85 ? 6.532 -4.461 -15.432 1.00 96.56 85 SER A O 1
ATOM 700 N N . PRO A 1 86 ? 7.232 -3.586 -13.484 1.00 95.19 86 PRO A N 1
ATOM 701 C CA . PRO A 1 86 ? 5.885 -3.240 -13.052 1.00 95.19 86 PRO A CA 1
ATOM 702 C C . PRO A 1 86 ? 5.335 -2.040 -13.830 1.00 95.19 86 PRO A C 1
ATOM 704 O O . PRO A 1 86 ? 6.001 -1.018 -13.977 1.00 95.19 86 PRO A O 1
ATOM 707 N N . ILE A 1 87 ? 4.076 -2.139 -14.260 1.00 94.88 87 ILE A N 1
ATOM 708 C CA . ILE A 1 87 ? 3.308 -1.001 -14.775 1.00 94.88 87 ILE A CA 1
ATOM 709 C C . ILE A 1 87 ? 2.506 -0.427 -13.612 1.00 94.88 87 ILE A C 1
ATOM 711 O O . ILE A 1 87 ? 1.621 -1.088 -13.068 1.00 94.88 87 ILE A O 1
ATOM 715 N N . ILE A 1 88 ? 2.816 0.807 -13.229 1.00 93.69 88 ILE A N 1
ATOM 716 C CA . ILE A 1 88 ? 2.158 1.483 -12.111 1.00 93.69 88 ILE A CA 1
ATOM 717 C C . ILE A 1 88 ? 1.081 2.412 -12.667 1.00 93.69 88 ILE A C 1
ATOM 719 O O . ILE A 1 88 ? 1.330 3.165 -13.605 1.00 93.69 88 ILE A O 1
ATOM 723 N N . THR A 1 89 ? -0.118 2.350 -12.091 1.00 93.06 89 THR A N 1
ATOM 724 C CA . THR A 1 89 ? -1.239 3.224 -12.452 1.00 93.06 89 THR A CA 1
ATOM 725 C C . THR A 1 89 ? -1.792 3.882 -11.197 1.00 93.06 89 THR A C 1
ATOM 727 O O . THR A 1 89 ? -2.034 3.197 -10.205 1.00 93.06 89 THR A O 1
ATOM 730 N N . PHE A 1 90 ? -2.008 5.193 -11.246 1.00 91.06 90 PHE A N 1
ATOM 731 C CA . PHE A 1 90 ? -2.619 5.967 -10.175 1.00 91.06 90 PHE A CA 1
ATOM 732 C C . PHE A 1 90 ? -3.942 6.575 -10.610 1.00 91.06 90 PHE A C 1
ATOM 734 O O . PHE A 1 90 ? -4.122 6.979 -11.760 1.00 91.06 90 PHE A O 1
ATOM 741 N N . ASP A 1 91 ? -4.840 6.687 -9.642 1.00 89.25 91 ASP A N 1
ATOM 742 C CA . ASP A 1 91 ? -6.034 7.496 -9.771 1.00 89.25 91 ASP A CA 1
ATOM 743 C C . ASP A 1 91 ? -5.686 8.955 -9.423 1.00 89.25 91 ASP A C 1
ATOM 745 O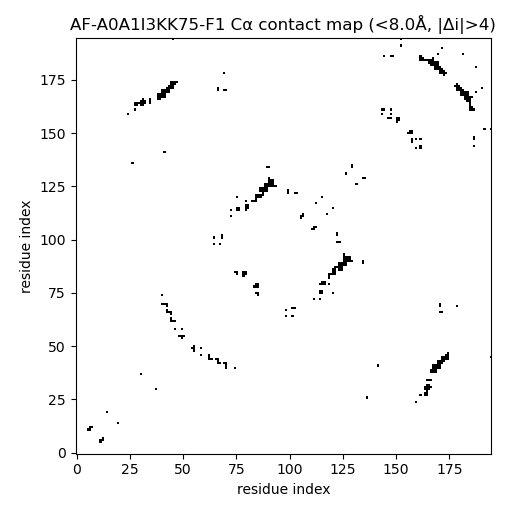 O . ASP A 1 91 ? -5.416 9.285 -8.265 1.00 89.25 91 ASP A O 1
ATOM 749 N N . SER A 1 92 ? -5.604 9.821 -10.435 1.00 84.44 92 SER A N 1
ATOM 750 C CA . SER A 1 92 ? -5.345 11.251 -10.250 1.00 84.44 92 SER A CA 1
ATOM 751 C C . SER A 1 92 ? -5.711 12.039 -11.502 1.00 84.44 92 SER A C 1
ATOM 753 O O . SER A 1 92 ? -5.549 11.565 -12.624 1.00 84.44 92 SER A O 1
ATOM 755 N N . ASP A 1 93 ? -6.115 13.295 -11.318 1.00 78.31 93 ASP A N 1
ATOM 756 C CA . ASP A 1 93 ? -6.255 14.259 -12.412 1.00 78.31 93 ASP A CA 1
ATOM 757 C C . ASP A 1 93 ? -4.936 14.982 -12.763 1.00 78.31 93 ASP A C 1
ATOM 759 O O . ASP A 1 93 ? -4.952 15.917 -13.561 1.00 78.31 93 ASP A O 1
ATOM 763 N N . GLN A 1 94 ? -3.809 14.546 -12.175 1.00 71.25 94 GLN A N 1
ATOM 764 C CA . GLN A 1 94 ? -2.433 15.028 -12.397 1.00 71.25 94 GLN A CA 1
ATOM 765 C C . GLN A 1 94 ? -2.185 16.527 -12.173 1.00 71.25 94 GLN A C 1
ATOM 767 O O . GLN A 1 94 ? -1.100 17.017 -12.483 1.00 71.25 94 GLN A O 1
ATOM 772 N N . LYS A 1 95 ? -3.131 17.280 -11.610 1.00 71.06 95 LYS A N 1
ATOM 773 C CA . LYS A 1 95 ? -3.055 18.751 -11.607 1.00 71.06 95 LYS A CA 1
ATOM 774 C C . LYS A 1 95 ? -1.813 19.344 -10.940 1.00 71.06 95 LYS A C 1
ATOM 776 O O . LYS A 1 95 ? -1.459 20.477 -11.250 1.00 71.06 95 LYS A O 1
ATOM 781 N N . ASP A 1 96 ? -1.179 18.627 -10.017 1.00 78.62 96 ASP A N 1
ATOM 782 C CA . ASP A 1 96 ? -0.053 19.115 -9.220 1.00 78.62 96 ASP A CA 1
ATOM 783 C C . ASP A 1 96 ? 1.274 18.365 -9.452 1.00 78.62 96 ASP A C 1
ATOM 785 O O . ASP A 1 96 ? 2.288 18.762 -8.878 1.00 78.62 96 ASP A O 1
ATOM 789 N N . GLY A 1 97 ? 1.297 17.306 -10.275 1.00 86.25 97 GLY A N 1
ATOM 790 C CA . GLY A 1 97 ? 2.514 16.608 -10.735 1.00 86.25 97 GLY A CA 1
ATOM 791 C C . GLY A 1 97 ? 3.439 16.025 -9.651 1.00 86.25 97 GLY A C 1
ATOM 792 O O . GLY A 1 97 ? 4.513 15.515 -9.964 1.00 86.25 97 GLY A O 1
ATOM 793 N N . TRP A 1 98 ? 3.079 16.093 -8.364 1.00 90.38 98 TRP A N 1
ATOM 794 C CA . TRP A 1 98 ? 4.008 15.782 -7.268 1.00 90.38 98 TRP A CA 1
ATOM 795 C C . TRP A 1 98 ? 4.480 14.328 -7.279 1.00 90.38 98 TRP A C 1
ATOM 797 O O . TRP A 1 98 ? 5.640 14.073 -6.977 1.00 90.38 98 TRP A O 1
ATOM 807 N N . ALA A 1 99 ? 3.591 13.388 -7.606 1.00 90.75 99 ALA A N 1
ATOM 808 C CA . ALA A 1 99 ? 3.886 11.959 -7.592 1.00 90.75 99 ALA A CA 1
ATOM 809 C C . ALA A 1 99 ? 4.851 11.575 -8.723 1.00 90.75 99 ALA A C 1
ATOM 811 O O . ALA A 1 99 ? 5.762 10.775 -8.514 1.00 90.75 99 ALA A O 1
ATOM 812 N N . GLU A 1 100 ? 4.680 12.190 -9.894 1.00 91.88 100 GLU A N 1
ATOM 813 C CA . GLU A 1 100 ? 5.550 11.999 -11.053 1.00 91.88 100 GLU A CA 1
ATOM 814 C C . GLU A 1 100 ? 6.935 12.583 -10.774 1.00 91.88 100 GLU A C 1
ATOM 816 O O . GLU A 1 100 ? 7.933 11.875 -10.877 1.00 91.88 100 GLU A O 1
ATOM 821 N N . ASN A 1 101 ? 6.991 13.834 -10.303 1.00 92.62 101 ASN A N 1
ATOM 822 C CA . ASN A 1 101 ? 8.242 14.491 -9.921 1.00 92.62 101 ASN A CA 1
ATOM 823 C C . ASN A 1 101 ? 9.010 13.695 -8.860 1.00 92.62 101 ASN A C 1
ATOM 825 O O . ASN A 1 101 ? 10.236 13.602 -8.908 1.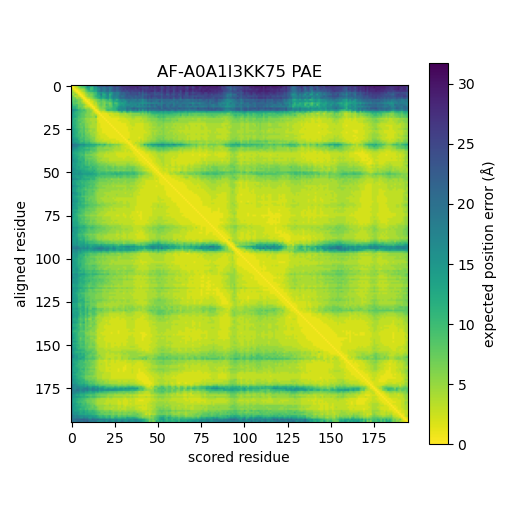00 92.62 101 ASN A O 1
ATOM 829 N N . LEU A 1 102 ? 8.292 13.113 -7.898 1.00 92.88 102 LEU A N 1
ATOM 830 C CA . LEU A 1 102 ? 8.886 12.305 -6.844 1.00 92.88 102 LEU A CA 1
ATOM 831 C C . LEU A 1 102 ? 9.432 10.975 -7.386 1.00 92.88 102 LEU A C 1
ATOM 833 O O . LEU A 1 102 ? 10.544 10.598 -7.033 1.00 92.88 102 LEU A O 1
ATOM 837 N N . PHE A 1 103 ? 8.707 10.315 -8.296 1.00 94.50 103 PHE A N 1
ATOM 838 C CA . PHE A 1 103 ? 9.187 9.106 -8.968 1.00 94.50 103 PHE A CA 1
ATOM 839 C C . PHE A 1 103 ? 10.431 9.373 -9.822 1.00 94.50 103 PHE A C 1
ATOM 841 O O . PHE A 1 103 ? 11.423 8.665 -9.685 1.00 94.50 103 PHE A O 1
ATOM 848 N N . VAL A 1 104 ? 10.409 10.412 -10.662 1.00 94.25 104 VAL A N 1
ATOM 849 C CA . VAL A 1 104 ? 11.564 10.808 -11.486 1.00 94.25 104 VAL A CA 1
ATOM 850 C C . VAL A 1 104 ? 12.760 11.166 -10.600 1.00 94.25 104 VAL A C 1
ATOM 852 O O . VAL A 1 104 ? 13.887 10.768 -10.883 1.00 94.25 104 VAL A O 1
ATOM 855 N N . GLY A 1 105 ? 12.519 11.863 -9.486 1.00 94.38 105 GLY A N 1
ATOM 856 C CA . GLY A 1 105 ? 13.543 12.136 -8.481 1.00 94.38 105 GLY A CA 1
ATOM 857 C C . GLY A 1 105 ? 14.155 10.858 -7.903 1.00 94.38 105 GLY A C 1
ATOM 858 O O . GLY A 1 105 ? 15.379 10.759 -7.818 1.00 94.38 105 GLY A O 1
ATOM 859 N N . ASP A 1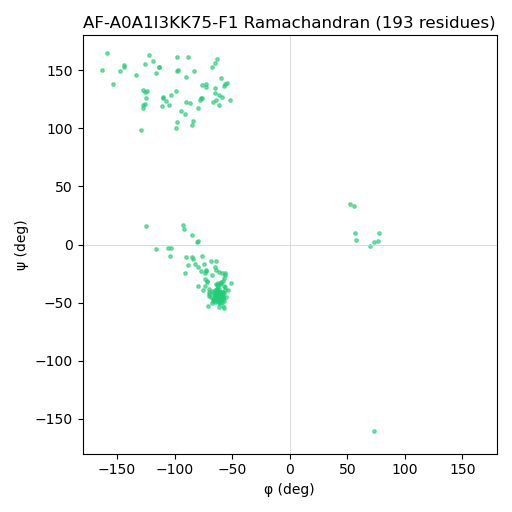 106 ? 13.328 9.864 -7.566 1.00 93.81 106 ASP A N 1
ATOM 860 C CA . ASP A 1 106 ? 13.800 8.563 -7.089 1.00 93.81 106 ASP A CA 1
ATOM 861 C C . ASP A 1 106 ? 14.650 7.853 -8.157 1.00 93.81 106 ASP A C 1
ATOM 863 O O . ASP A 1 106 ? 15.712 7.331 -7.812 1.00 93.81 106 ASP A O 1
ATOM 867 N N . GLN A 1 107 ? 14.265 7.894 -9.442 1.00 94.38 107 GLN A N 1
ATOM 868 C CA . GLN A 1 107 ? 15.022 7.285 -10.554 1.00 94.38 107 GLN A CA 1
ATOM 869 C C . GLN A 1 107 ? 16.464 7.795 -10.669 1.00 94.38 107 GLN A C 1
ATOM 871 O O . GLN A 1 107 ? 17.352 7.052 -11.086 1.00 94.38 107 GLN A O 1
ATOM 876 N N . CYS A 1 108 ? 16.718 9.034 -10.250 1.00 93.88 108 CYS A N 1
ATOM 877 C CA . CYS A 1 108 ? 18.046 9.647 -10.257 1.00 93.88 108 CYS A CA 1
ATOM 878 C C . CYS A 1 108 ? 18.934 9.226 -9.069 1.00 93.88 108 CYS A C 1
ATOM 880 O O . CYS A 1 108 ? 20.054 9.721 -8.933 1.00 93.88 108 CYS A O 1
ATOM 882 N N . THR A 1 109 ? 18.465 8.342 -8.183 1.00 94.50 109 THR A N 1
ATOM 883 C CA . THR A 1 109 ? 19.216 7.902 -6.997 1.00 94.50 109 THR A CA 1
ATOM 884 C C . THR A 1 109 ? 19.932 6.566 -7.216 1.00 94.50 109 THR A C 1
ATOM 886 O O . THR A 1 109 ? 19.428 5.667 -7.886 1.00 94.50 109 THR A O 1
ATOM 889 N N . PHE A 1 110 ? 21.082 6.364 -6.558 1.00 94.25 110 PHE A N 1
ATOM 890 C CA . PHE A 1 110 ? 21.755 5.053 -6.545 1.00 94.25 110 PHE A CA 1
ATOM 891 C C . PHE A 1 110 ? 20.882 3.943 -5.948 1.00 94.25 110 PHE A C 1
ATOM 893 O O . PHE A 1 110 ? 20.953 2.792 -6.383 1.00 94.25 110 PHE A O 1
ATOM 900 N N . LEU A 1 111 ? 20.033 4.295 -4.975 1.00 93.25 111 LEU A N 1
ATOM 901 C CA . LEU A 1 111 ? 19.070 3.368 -4.388 1.00 93.25 111 LEU A CA 1
ATOM 902 C C . LEU A 1 111 ? 18.153 2.788 -5.465 1.00 93.25 111 LEU A C 1
ATOM 904 O O . LEU A 1 111 ? 17.901 1.586 -5.455 1.00 93.25 111 LEU A O 1
ATOM 908 N N . TYR A 1 112 ? 17.701 3.615 -6.409 1.00 94.81 112 TYR A N 1
ATOM 909 C CA . TYR A 1 112 ? 16.835 3.167 -7.489 1.00 94.81 112 TYR A CA 1
ATOM 910 C C . TYR A 1 112 ? 17.503 2.133 -8.395 1.00 94.81 112 TYR A C 1
ATOM 912 O O . TYR A 1 112 ? 16.899 1.106 -8.699 1.00 94.81 112 TYR A O 1
ATOM 920 N N . GLY A 1 113 ? 18.767 2.342 -8.774 1.00 94.50 113 GLY A N 1
ATOM 921 C CA . GLY A 1 113 ? 19.533 1.350 -9.539 1.00 94.50 113 GLY A CA 1
ATOM 922 C C . GLY A 1 113 ? 19.631 0.003 -8.812 1.00 94.50 113 GLY A C 1
ATOM 923 O O . GLY A 1 113 ? 19.435 -1.051 -9.418 1.00 94.50 113 GLY A O 1
ATOM 924 N N . TYR A 1 114 ? 19.840 0.039 -7.492 1.00 95.25 114 TYR A N 1
ATOM 925 C CA . TYR A 1 114 ? 19.883 -1.160 -6.655 1.00 95.25 114 TYR A CA 1
ATOM 926 C C . TYR A 1 114 ? 18.534 -1.896 -6.602 1.00 95.25 114 TYR A C 1
ATOM 928 O O . TYR A 1 114 ? 18.481 -3.101 -6.844 1.00 95.25 114 TYR A O 1
ATOM 936 N N . ILE A 1 115 ? 17.431 -1.189 -6.328 1.00 95.75 115 ILE A N 1
ATOM 937 C CA . ILE A 1 115 ? 16.105 -1.823 -6.210 1.00 95.75 115 ILE A CA 1
ATOM 938 C C . ILE A 1 115 ? 15.521 -2.238 -7.560 1.00 95.75 115 ILE A C 1
ATOM 940 O O . ILE A 1 115 ? 14.757 -3.194 -7.619 1.00 95.75 115 ILE A O 1
ATOM 944 N N . SER A 1 116 ? 15.843 -1.535 -8.646 1.00 96.62 116 SER A N 1
ATOM 945 C CA . SER A 1 116 ? 15.329 -1.853 -9.981 1.00 96.62 116 SER A CA 1
ATOM 946 C C . SER A 1 116 ? 16.090 -3.006 -10.627 1.00 96.62 116 SER A C 1
ATOM 948 O O . SER A 1 116 ? 15.570 -3.633 -11.543 1.00 96.62 116 SER A O 1
ATOM 950 N N . ARG A 1 117 ? 17.305 -3.315 -10.146 1.00 96.50 117 ARG A N 1
ATOM 951 C CA . ARG A 1 117 ? 18.182 -4.367 -10.694 1.00 96.50 117 ARG A CA 1
ATOM 952 C C . ARG A 1 117 ? 18.467 -4.173 -12.188 1.00 96.50 117 ARG A C 1
ATOM 954 O O . ARG A 1 117 ? 18.592 -5.137 -12.933 1.00 96.50 117 ARG A O 1
ATOM 961 N N . GLY A 1 118 ? 18.531 -2.914 -12.627 1.00 94.56 118 GLY A N 1
ATOM 962 C CA . GLY A 1 118 ? 18.714 -2.550 -14.035 1.00 94.56 118 GLY A CA 1
ATOM 963 C C . GLY A 1 118 ? 17.479 -2.768 -14.917 1.00 94.56 118 GLY A C 1
ATOM 964 O O . GLY A 1 118 ? 17.540 -2.499 -16.114 1.00 94.56 118 GLY A O 1
ATOM 965 N N . ILE A 1 119 ? 16.356 -3.221 -14.354 1.00 96.94 119 ILE A N 1
ATOM 966 C CA . ILE A 1 119 ? 15.097 -3.363 -15.084 1.00 96.94 119 ILE A CA 1
ATOM 967 C C . ILE A 1 119 ? 14.457 -1.986 -15.222 1.00 96.94 119 ILE A C 1
ATOM 969 O O . ILE A 1 119 ? 14.198 -1.299 -14.234 1.00 96.94 119 ILE A O 1
ATOM 973 N N . HIS A 1 120 ? 14.167 -1.595 -16.460 1.00 95.25 120 HIS A N 1
ATOM 974 C CA . HIS A 1 120 ? 13.443 -0.362 -16.733 1.00 95.25 120 HIS A CA 1
ATOM 975 C C . HIS A 1 120 ? 12.026 -0.439 -16.150 1.00 95.25 120 HIS A C 1
ATOM 977 O O . HIS A 1 120 ? 11.266 -1.347 -16.493 1.00 95.25 120 HIS A O 1
ATOM 983 N N . VAL A 1 121 ? 11.663 0.525 -15.303 1.00 96.50 121 VAL A N 1
ATOM 984 C CA . VAL A 1 121 ? 10.292 0.714 -14.813 1.00 96.50 121 VAL A CA 1
ATOM 985 C C . VAL A 1 121 ? 9.748 2.004 -15.425 1.00 96.50 121 VAL A C 1
ATOM 987 O O . VAL A 1 121 ? 10.343 3.062 -15.196 1.00 96.50 121 VAL A O 1
ATOM 990 N N . PRO A 1 122 ? 8.657 1.944 -16.209 1.00 94.88 122 PRO A N 1
ATOM 991 C CA . PRO A 1 122 ? 8.090 3.131 -16.832 1.00 94.88 122 PRO A CA 1
ATOM 992 C C . PRO A 1 122 ? 7.558 4.114 -15.783 1.00 94.88 122 PRO A C 1
ATOM 994 O O . PRO A 1 122 ? 7.195 3.727 -14.669 1.00 94.88 122 PRO A O 1
ATOM 997 N N . ILE A 1 123 ? 7.475 5.389 -16.169 1.00 93.06 123 ILE A N 1
ATOM 998 C CA . ILE A 1 123 ? 6.791 6.418 -15.379 1.00 93.06 123 ILE A CA 1
ATOM 999 C C . ILE A 1 123 ? 5.342 5.967 -15.121 1.00 93.06 123 ILE A C 1
ATOM 1001 O O . ILE A 1 123 ? 4.711 5.424 -16.035 1.00 93.06 123 ILE A O 1
ATOM 1005 N N . PRO A 1 124 ? 4.808 6.152 -13.898 1.00 93.25 124 PRO A N 1
ATOM 1006 C CA . PRO A 1 124 ? 3.431 5.802 -13.597 1.00 93.25 124 PRO A CA 1
ATOM 1007 C C . PRO A 1 124 ? 2.426 6.449 -14.552 1.00 93.25 124 PRO A C 1
ATOM 1009 O O . PRO A 1 124 ? 2.520 7.630 -14.877 1.00 93.25 124 PRO A O 1
ATOM 1012 N N . ASN A 1 125 ? 1.421 5.675 -14.949 1.00 92.75 125 ASN A N 1
ATOM 1013 C CA . ASN A 1 125 ? 0.275 6.180 -15.690 1.00 92.75 125 ASN A CA 1
ATOM 1014 C C . ASN A 1 125 ? -0.751 6.769 -14.728 1.00 92.75 125 ASN A C 1
ATOM 1016 O O . ASN A 1 125 ? -0.926 6.283 -13.610 1.00 92.75 125 ASN A O 1
ATOM 1020 N N . TYR A 1 126 ? -1.488 7.774 -15.185 1.00 91.19 126 TYR A N 1
ATOM 1021 C CA . TYR A 1 126 ? -2.529 8.405 -14.391 1.00 91.19 126 TYR A CA 1
ATOM 1022 C C . TYR A 1 126 ? -3.837 8.360 -15.154 1.00 91.19 126 TYR A C 1
ATOM 1024 O O . TYR A 1 126 ? -3.916 8.753 -16.318 1.00 91.19 126 TYR A O 1
ATOM 1032 N N . VAL A 1 127 ? -4.856 7.827 -14.496 1.00 91.62 127 VAL A N 1
ATOM 1033 C CA . VAL A 1 127 ? -6.177 7.638 -15.079 1.00 91.62 127 VAL A CA 1
ATOM 1034 C C . VAL A 1 127 ? -7.204 8.435 -14.298 1.00 91.62 127 VAL A C 1
ATOM 1036 O O . VAL A 1 127 ? -7.008 8.787 -13.136 1.00 91.62 127 VAL A O 1
ATOM 1039 N N . LYS A 1 128 ? -8.325 8.719 -14.960 1.00 89.19 128 LYS A N 1
ATOM 1040 C CA . LYS A 1 128 ? -9.426 9.465 -14.360 1.00 89.19 128 LYS A CA 1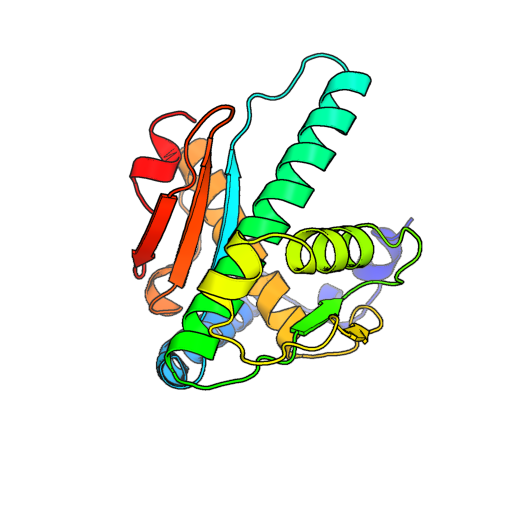
ATOM 1041 C C . LYS A 1 128 ? -9.968 8.734 -13.120 1.00 89.19 128 LYS A C 1
ATOM 1043 O O . LYS A 1 128 ? -10.167 7.516 -13.197 1.00 89.19 128 LYS A O 1
ATOM 1048 N N . PRO A 1 129 ? -10.369 9.466 -12.071 1.00 87.31 129 PRO A N 1
ATOM 1049 C CA . PRO A 1 129 ? -11.022 8.839 -10.939 1.00 87.31 129 PRO A CA 1
ATOM 1050 C C . PRO A 1 129 ? -12.274 8.049 -11.250 1.00 87.31 129 PRO A C 1
ATOM 1052 O O . PRO A 1 129 ? -13.114 8.487 -12.044 1.00 87.31 129 PRO A O 1
ATOM 1055 N N . GLY A 1 130 ? -12.380 6.865 -10.644 1.00 85.62 130 GLY A N 1
ATOM 1056 C CA . GLY A 1 130 ? -13.472 5.934 -10.917 1.00 85.62 130 GLY A CA 1
ATOM 1057 C C . GLY A 1 130 ? -13.355 5.151 -12.221 1.00 85.62 130 GLY A C 1
ATOM 1058 O O . GLY A 1 130 ? -14.288 4.427 -12.561 1.00 85.62 130 GLY A O 1
ATOM 1059 N N . SER A 1 131 ? -12.273 5.305 -12.994 1.00 87.94 131 SER A N 1
ATOM 1060 C CA . SER A 1 131 ? -12.181 4.688 -14.328 1.00 87.94 131 SER A CA 1
ATOM 1061 C C . SER A 1 131 ? -11.618 3.267 -14.339 1.00 87.94 131 SER A C 1
ATOM 1063 O O . SER A 1 131 ? -11.818 2.558 -15.325 1.00 87.94 131 SER A O 1
ATOM 1065 N N . HIS A 1 132 ? -10.945 2.828 -13.270 1.00 88.12 132 HIS A N 1
ATOM 1066 C CA . HIS A 1 132 ? -10.259 1.537 -13.239 1.00 88.12 132 HIS A CA 1
ATOM 1067 C C . HIS A 1 132 ? -10.682 0.687 -12.024 1.00 88.12 132 HIS A C 1
ATOM 1069 O O . HIS A 1 132 ? -10.375 1.056 -10.889 1.00 88.12 132 HIS A O 1
ATOM 1075 N N . PRO A 1 133 ? -11.301 -0.496 -12.219 1.00 87.62 133 PRO A N 1
ATOM 1076 C CA . PRO A 1 133 ? -11.813 -1.325 -11.121 1.00 87.62 133 PRO A CA 1
ATOM 1077 C C . PRO A 1 133 ? -10.770 -1.717 -10.065 1.00 87.62 133 PRO A C 1
ATOM 1079 O O . PRO A 1 133 ? -11.082 -1.760 -8.878 1.00 87.62 133 PRO A O 1
ATOM 1082 N N . CYS A 1 134 ? -9.520 -1.979 -10.466 1.00 88.00 134 CYS A N 1
ATOM 1083 C CA . CYS A 1 134 ? -8.466 -2.321 -9.502 1.00 88.00 134 CYS A CA 1
ATOM 1084 C C . CYS A 1 134 ? -8.077 -1.150 -8.587 1.00 88.00 134 CYS A C 1
ATOM 1086 O O . CYS A 1 134 ? -7.612 -1.396 -7.479 1.00 88.00 134 CYS A O 1
ATOM 1088 N N . LEU A 1 135 ? -8.262 0.100 -9.030 1.00 90.50 135 LEU A N 1
ATOM 1089 C CA . LEU A 1 135 ? -7.979 1.274 -8.201 1.00 90.50 135 LEU A CA 1
ATOM 1090 C C . LEU A 1 135 ? -9.084 1.460 -7.155 1.00 90.50 135 LEU A C 1
ATOM 1092 O O . LEU A 1 135 ? -8.784 1.660 -5.986 1.00 90.50 135 LEU A O 1
ATOM 1096 N N . GLU A 1 136 ? -10.343 1.222 -7.528 1.00 89.94 136 GLU A N 1
ATOM 1097 C CA . GLU A 1 136 ? -11.460 1.185 -6.571 1.00 89.94 136 GLU A CA 1
ATOM 1098 C C . GLU A 1 136 ? -11.291 0.072 -5.527 1.00 89.94 13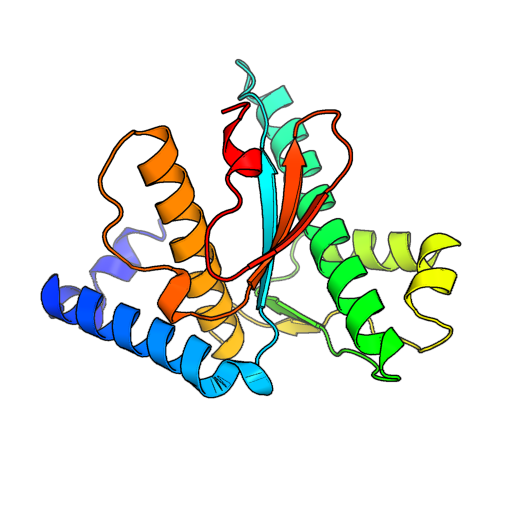6 GLU A C 1
ATOM 1100 O O . GLU A 1 136 ? -11.584 0.253 -4.344 1.00 89.94 136 GLU A O 1
ATOM 1105 N N . LEU A 1 137 ? -10.780 -1.094 -5.940 1.00 90.25 137 LEU A N 1
ATOM 1106 C CA . LEU A 1 137 ? -10.453 -2.168 -5.004 1.00 90.25 137 LEU A CA 1
ATOM 1107 C C . LEU A 1 137 ? -9.324 -1.757 -4.045 1.00 90.25 137 LEU A C 1
ATOM 1109 O O . LEU A 1 137 ? -9.393 -2.077 -2.857 1.00 90.25 137 LEU A O 1
ATOM 1113 N N . ALA A 1 138 ? -8.313 -1.034 -4.538 1.00 91.19 138 ALA A N 1
ATOM 1114 C CA . ALA A 1 138 ? -7.240 -0.495 -3.707 1.00 91.19 138 ALA A CA 1
ATOM 1115 C C . ALA A 1 138 ? -7.767 0.529 -2.685 1.00 91.19 138 ALA A C 1
ATOM 1117 O O . ALA A 1 138 ? -7.346 0.491 -1.529 1.00 91.19 138 ALA A O 1
ATOM 1118 N N . ASP A 1 139 ? -8.736 1.365 -3.063 1.00 91.12 139 ASP A N 1
ATOM 1119 C CA . ASP A 1 139 ? -9.401 2.310 -2.159 1.00 91.12 139 ASP A CA 1
ATOM 1120 C C . ASP A 1 139 ? -10.206 1.602 -1.064 1.00 91.12 139 ASP A C 1
ATOM 1122 O O . ASP A 1 139 ? -10.108 1.961 0.113 1.00 91.12 139 ASP A O 1
ATOM 1126 N N . VAL A 1 140 ? -10.967 0.557 -1.416 1.00 92.06 140 VAL A N 1
ATOM 1127 C CA . VAL A 1 140 ? -11.676 -0.276 -0.429 1.00 92.06 140 VAL A CA 1
ATOM 1128 C C . VAL A 1 140 ? -10.681 -0.915 0.536 1.00 92.06 140 VAL A C 1
ATOM 1130 O O . VAL A 1 140 ? -10.871 -0.863 1.751 1.00 92.06 140 VAL A O 1
ATOM 1133 N N . PHE A 1 141 ? -9.597 -1.482 0.012 1.00 93.75 141 PHE A N 1
ATOM 1134 C CA . PHE A 1 141 ? -8.541 -2.079 0.819 1.00 93.75 141 PHE A CA 1
ATOM 1135 C C . PHE A 1 141 ? -7.893 -1.056 1.770 1.00 93.75 141 PHE A C 1
ATOM 1137 O O . PHE A 1 141 ? -7.790 -1.310 2.973 1.00 93.75 141 PHE A O 1
ATOM 1144 N N . ALA A 1 142 ? -7.527 0.126 1.270 1.00 93.38 142 ALA A N 1
ATOM 1145 C CA . ALA A 1 142 ? -6.966 1.204 2.078 1.00 93.38 142 ALA A CA 1
ATOM 1146 C C . ALA A 1 142 ? -7.946 1.675 3.164 1.00 93.38 142 ALA A C 1
ATOM 1148 O O . ALA A 1 142 ? -7.548 1.868 4.316 1.00 93.38 142 ALA A O 1
ATOM 1149 N N . PHE A 1 143 ? -9.236 1.797 2.834 1.00 94.25 143 PHE A N 1
ATOM 1150 C CA . PHE A 1 143 ? -10.285 2.128 3.795 1.00 94.25 143 PHE A CA 1
ATOM 1151 C C . PHE A 1 143 ? -10.395 1.084 4.911 1.00 94.25 143 PHE A C 1
ATOM 1153 O O . PHE A 1 143 ? -10.456 1.459 6.081 1.00 94.25 143 PHE A O 1
ATOM 1160 N N . LEU A 1 144 ? -10.397 -0.210 4.579 1.00 95.38 144 LEU A N 1
ATOM 1161 C CA . LEU A 1 144 ? -10.498 -1.288 5.566 1.00 95.38 144 LEU A CA 1
ATOM 1162 C C . LEU A 1 144 ? -9.332 -1.254 6.554 1.00 95.38 144 LEU A C 1
ATOM 1164 O O . LEU A 1 144 ? -9.548 -1.289 7.768 1.00 95.38 144 LEU A O 1
ATOM 1168 N N . VAL A 1 145 ? -8.109 -1.096 6.043 1.00 94.81 145 VAL A N 1
ATOM 1169 C CA . VAL A 1 145 ? -6.910 -0.962 6.877 1.00 94.81 145 VAL A CA 1
ATOM 1170 C C . VAL A 1 145 ? -7.007 0.278 7.771 1.00 94.81 145 VAL A C 1
ATOM 1172 O O . VAL A 1 145 ? -6.845 0.169 8.987 1.00 94.81 145 VAL A O 1
ATOM 1175 N N . ALA A 1 146 ? -7.336 1.443 7.206 1.00 93.75 146 ALA A N 1
ATOM 1176 C CA . ALA A 1 146 ? -7.459 2.689 7.962 1.00 93.75 146 ALA A CA 1
ATOM 1177 C C . ALA A 1 146 ? -8.556 2.620 9.038 1.00 93.75 146 ALA A C 1
ATOM 1179 O O . ALA A 1 146 ? -8.354 3.067 10.169 1.00 93.75 146 ALA A O 1
ATOM 1180 N N . ARG A 1 147 ? -9.710 2.025 8.718 1.00 94.31 147 ARG A N 1
ATOM 1181 C CA . ARG A 1 147 ? -10.815 1.835 9.662 1.00 94.31 147 ARG A CA 1
ATOM 1182 C C . ARG A 1 147 ? -10.424 0.892 10.791 1.00 94.31 147 ARG A C 1
ATOM 1184 O O . ARG A 1 147 ? -10.745 1.180 11.939 1.00 94.31 147 ARG A O 1
ATOM 1191 N N . SER A 1 148 ? -9.711 -0.187 10.487 1.00 93.81 148 SER A N 1
ATOM 1192 C CA . SER A 1 148 ? -9.227 -1.120 11.503 1.00 93.81 148 SER A CA 1
ATOM 1193 C C . SER A 1 148 ? -8.240 -0.449 12.463 1.00 93.81 148 SER A C 1
ATOM 1195 O O . SER A 1 148 ? -8.386 -0.579 13.678 1.00 93.81 148 SER A O 1
ATOM 1197 N N . ILE A 1 149 ? -7.309 0.363 11.940 1.00 92.94 149 ILE A N 1
ATOM 1198 C CA . ILE A 1 149 ? -6.395 1.181 12.756 1.00 92.94 149 ILE A CA 1
ATOM 1199 C C . ILE A 1 149 ? -7.192 2.127 13.656 1.00 92.94 149 ILE A C 1
ATOM 1201 O O . ILE A 1 149 ? -6.969 2.158 14.864 1.00 92.94 149 ILE A O 1
ATOM 1205 N N . HIS A 1 150 ? -8.152 2.861 13.088 1.00 92.00 150 HIS A N 1
ATOM 1206 C CA . HIS A 1 150 ? -8.998 3.778 13.846 1.00 92.00 150 HIS A CA 1
ATOM 1207 C C . HIS A 1 150 ? -9.763 3.065 14.969 1.00 92.00 150 HIS A C 1
ATOM 1209 O O . HIS A 1 150 ? -9.750 3.533 16.103 1.00 92.00 150 HIS A O 1
ATOM 1215 N N . CYS A 1 151 ? -10.392 1.919 14.692 1.00 93.12 151 CYS A N 1
ATOM 1216 C CA . CYS A 1 151 ? -11.108 1.154 15.711 1.00 93.12 151 CYS A CA 1
ATOM 1217 C C . CYS A 1 151 ? -10.171 0.658 16.820 1.00 93.12 151 CYS A C 1
ATOM 1219 O O . CYS A 1 151 ? -10.529 0.771 17.990 1.00 93.12 151 CYS A O 1
ATOM 1221 N N . LYS A 1 152 ? -8.960 0.187 16.485 1.00 90.94 152 LYS A N 1
ATOM 1222 C CA . LYS A 1 152 ? -7.968 -0.223 17.491 1.00 90.94 152 LYS A CA 1
ATOM 1223 C C . LYS A 1 152 ? -7.530 0.947 18.386 1.00 90.94 152 LYS A C 1
ATOM 1225 O O . LYS A 1 152 ? -7.512 0.783 19.603 1.00 90.94 152 LYS A O 1
ATOM 1230 N N . ILE A 1 153 ? -7.238 2.119 17.813 1.00 89.44 153 ILE A N 1
ATOM 1231 C CA . ILE A 1 153 ? -6.860 3.331 18.571 1.00 89.44 153 ILE A CA 1
ATOM 1232 C C . ILE A 1 153 ? -7.993 3.760 19.513 1.00 89.44 153 ILE A C 1
ATOM 1234 O O . ILE A 1 153 ? -7.775 4.018 20.693 1.00 89.44 153 ILE A O 1
ATOM 1238 N N . GLU A 1 154 ? -9.226 3.762 19.012 1.00 91.75 154 GLU A N 1
ATOM 1239 C CA . GLU A 1 154 ? -10.416 4.173 19.762 1.00 91.75 154 GLU A CA 1
ATOM 1240 C C . GLU A 1 154 ? -10.960 3.091 20.709 1.00 91.75 154 GLU A C 1
ATOM 1242 O O . GLU A 1 154 ? -12.013 3.286 21.317 1.00 91.75 154 GLU A O 1
ATOM 1247 N N . ARG A 1 155 ? -10.293 1.931 20.811 1.00 91.88 155 ARG A N 1
ATOM 1248 C CA . ARG A 1 155 ? -10.756 0.754 21.573 1.00 91.88 155 ARG A CA 1
ATOM 1249 C C . ARG A 1 155 ? -12.187 0.325 21.213 1.00 91.88 155 ARG A C 1
ATOM 1251 O O . ARG A 1 155 ? -12.952 -0.128 22.063 1.00 91.88 155 ARG A O 1
ATOM 1258 N N . LYS A 1 156 ? -12.556 0.474 19.940 1.00 94.06 156 LYS A N 1
ATOM 1259 C CA . LYS A 1 156 ? -13.841 0.050 19.373 1.00 94.06 156 LYS A CA 1
ATOM 1260 C C . LYS A 1 156 ? -13.694 -1.311 18.709 1.00 94.06 156 LYS A C 1
ATOM 1262 O O . LYS A 1 156 ? -12.643 -1.643 18.161 1.00 94.06 156 LYS A O 1
ATOM 1267 N N . GLN A 1 157 ? -14.778 -2.079 18.703 1.00 91.88 157 GLN A N 1
ATOM 1268 C CA . GLN A 1 157 ? -14.831 -3.316 17.936 1.00 91.88 157 GLN A CA 1
ATOM 1269 C C . GLN A 1 157 ? -14.793 -2.982 16.442 1.00 91.88 157 GLN A C 1
ATOM 1271 O O . GLN A 1 157 ? -15.627 -2.224 15.944 1.00 91.88 157 GLN A O 1
ATOM 1276 N N . TYR A 1 158 ? -13.802 -3.526 15.740 1.00 89.81 158 TYR A N 1
ATOM 1277 C CA . TYR A 1 158 ? -13.731 -3.431 14.289 1.00 89.81 158 TYR A CA 1
ATOM 1278 C C . TYR A 1 158 ? -14.730 -4.401 13.662 1.00 89.81 158 TYR A C 1
ATOM 1280 O O . TYR A 1 158 ? -14.889 -5.530 14.123 1.00 89.81 158 TYR A O 1
ATOM 1288 N N . GLU A 1 159 ? -15.432 -3.934 12.636 1.00 91.25 159 GLU A N 1
ATOM 1289 C CA . GLU A 1 159 ? -16.608 -4.626 12.119 1.00 91.25 159 GLU A CA 1
ATOM 1290 C C . GLU A 1 159 ? -16.283 -5.734 11.104 1.00 91.25 159 GLU A C 1
ATOM 1292 O O . GLU A 1 159 ? -17.162 -6.526 10.771 1.00 91.25 159 GLU A O 1
ATOM 1297 N N . TRP A 1 160 ? -15.036 -5.804 10.632 1.00 92.88 160 TRP A N 1
ATOM 1298 C CA . TRP A 1 160 ? -14.581 -6.750 9.611 1.00 92.88 160 TRP A CA 1
ATOM 1299 C C . TRP A 1 160 ? -13.371 -7.559 10.087 1.00 92.88 160 TRP A C 1
ATOM 1301 O O . TRP A 1 160 ? -12.597 -7.111 10.928 1.00 92.88 160 TRP A O 1
ATOM 1311 N N . ASN A 1 161 ? -13.159 -8.750 9.534 1.00 92.06 161 ASN A N 1
ATOM 1312 C CA . ASN A 1 161 ? -11.987 -9.561 9.851 1.00 92.06 161 ASN A CA 1
ATOM 1313 C C . ASN A 1 161 ? -10.911 -9.400 8.767 1.00 92.06 161 ASN A C 1
ATOM 1315 O O . ASN A 1 161 ? -10.997 -10.031 7.718 1.00 92.06 161 ASN A O 1
ATOM 1319 N N . LEU A 1 162 ? -9.884 -8.570 9.008 1.00 93.25 162 LEU A N 1
ATOM 1320 C CA . LEU A 1 162 ? -8.843 -8.292 8.000 1.00 93.25 162 LEU A CA 1
ATOM 1321 C C . LEU A 1 162 ? -8.142 -9.552 7.475 1.00 93.25 162 LEU A C 1
ATOM 1323 O O . LEU A 1 162 ? -7.699 -9.543 6.326 1.00 93.25 162 LEU A O 1
ATOM 1327 N N . SER A 1 163 ? -8.092 -10.628 8.267 1.00 93.81 163 SER A N 1
ATOM 1328 C CA . SER A 1 163 ? -7.469 -11.885 7.842 1.00 93.81 163 SER A CA 1
ATOM 1329 C C . SER A 1 163 ? -8.143 -12.515 6.620 1.00 93.81 163 SER A C 1
ATOM 1331 O O . SER A 1 163 ? -7.475 -13.205 5.851 1.00 93.81 163 SER A O 1
ATOM 1333 N N . GLU A 1 164 ? -9.420 -12.205 6.360 1.00 94.50 164 GLU A N 1
ATOM 1334 C CA . GLU A 1 164 ? -10.136 -12.670 5.165 1.00 94.50 164 GLU A CA 1
ATOM 1335 C C . GLU A 1 164 ? -9.542 -12.123 3.861 1.00 94.50 164 GLU A C 1
ATOM 1337 O O . GLU A 1 164 ? -9.702 -12.740 2.812 1.00 94.50 164 GLU A O 1
ATOM 1342 N N . MET A 1 165 ? -8.807 -11.007 3.911 1.00 93.88 165 MET A N 1
ATOM 1343 C CA . MET A 1 165 ? -8.114 -10.459 2.740 1.00 93.88 165 MET A CA 1
ATOM 1344 C C . MET A 1 165 ? -6.837 -11.237 2.388 1.00 93.88 165 MET A C 1
ATOM 1346 O O . MET A 1 165 ? -6.257 -11.013 1.322 1.00 93.88 165 MET A O 1
ATOM 1350 N N . GLY A 1 166 ? -6.384 -12.149 3.254 1.00 94.12 166 GLY A N 1
ATOM 1351 C CA . GLY A 1 166 ? -5.116 -12.862 3.123 1.00 94.12 166 GLY A CA 1
ATOM 1352 C C . GLY A 1 166 ? -3.899 -11.984 3.429 1.00 94.12 166 GLY A C 1
ATOM 1353 O O . GLY A 1 166 ? -4.000 -10.951 4.086 1.00 94.12 166 GLY A O 1
ATOM 1354 N N . ASN A 1 167 ? -2.724 -12.405 2.954 1.00 94.81 167 ASN A N 1
ATOM 1355 C CA . ASN A 1 167 ? -1.466 -11.714 3.242 1.00 94.81 167 ASN A CA 1
ATOM 1356 C C . ASN A 1 167 ? -1.421 -10.308 2.641 1.00 94.81 167 ASN A C 1
ATOM 1358 O O . ASN A 1 167 ? -1.646 -10.120 1.443 1.00 94.81 167 ASN A O 1
ATOM 1362 N N . VAL A 1 168 ? -1.047 -9.343 3.473 1.00 95.19 168 VAL A N 1
ATOM 1363 C CA . VAL A 1 168 ? -0.838 -7.944 3.114 1.00 95.19 168 VAL A CA 1
ATOM 1364 C C . VAL A 1 168 ? 0.577 -7.542 3.508 1.00 95.19 168 VAL A C 1
ATOM 1366 O O . VAL A 1 168 ? 1.010 -7.787 4.632 1.00 95.19 168 VAL A O 1
ATOM 1369 N N . CYS A 1 169 ? 1.297 -6.900 2.590 1.00 95.50 169 CYS A N 1
ATOM 1370 C CA . CYS A 1 169 ? 2.570 -6.259 2.883 1.00 95.50 169 CYS A CA 1
ATOM 1371 C C . CYS A 1 169 ? 2.313 -4.851 3.432 1.00 95.50 169 CYS A C 1
ATOM 1373 O O . CYS A 1 169 ? 1.991 -3.918 2.692 1.00 95.50 169 CYS A O 1
ATOM 1375 N N . TYR A 1 170 ? 2.445 -4.696 4.744 1.00 94.81 170 TYR A N 1
ATOM 1376 C CA . TYR A 1 170 ? 2.367 -3.406 5.411 1.00 94.81 170 TYR A CA 1
ATOM 1377 C C . TYR A 1 170 ? 3.741 -2.754 5.406 1.00 94.81 170 TYR A C 1
ATOM 1379 O O . TYR A 1 170 ? 4.692 -3.306 5.953 1.00 94.81 170 TYR A O 1
ATOM 1387 N N . THR A 1 171 ? 3.833 -1.560 4.833 1.00 94.12 171 THR A N 1
ATOM 1388 C CA . THR A 1 171 ? 4.982 -0.662 4.978 1.00 94.12 171 THR A CA 1
ATOM 1389 C C . THR A 1 171 ? 4.564 0.489 5.872 1.00 94.12 171 THR A C 1
ATOM 1391 O O . THR A 1 171 ? 3.568 1.153 5.592 1.00 94.12 171 THR A O 1
ATOM 1394 N N . TYR A 1 172 ? 5.280 0.720 6.967 1.00 93.31 172 TYR A N 1
ATOM 1395 C CA . TYR A 1 172 ? 4.880 1.737 7.929 1.00 93.31 172 TYR A CA 1
ATOM 1396 C C . TYR A 1 172 ? 6.052 2.464 8.566 1.00 93.31 172 TYR A C 1
ATOM 1398 O O . TYR A 1 172 ? 7.165 1.948 8.651 1.00 93.31 172 TYR A O 1
ATOM 1406 N N . PHE A 1 173 ? 5.801 3.689 9.008 1.00 92.00 173 PHE A N 1
ATOM 1407 C CA . PHE A 1 173 ? 6.789 4.516 9.685 1.00 92.00 173 PHE A CA 1
ATOM 1408 C C . PHE A 1 173 ? 6.123 5.408 10.731 1.00 92.00 173 PHE A C 1
ATOM 1410 O O . PHE A 1 173 ? 4.978 5.836 10.574 1.00 92.00 173 PHE A O 1
ATOM 1417 N N . HIS A 1 174 ? 6.882 5.698 11.782 1.00 89.31 174 HIS A N 1
ATOM 1418 C CA . HIS A 1 174 ? 6.564 6.743 12.746 1.00 89.31 174 HIS A CA 1
ATOM 1419 C C . HIS A 1 174 ? 7.352 8.009 12.404 1.00 89.31 174 HIS A C 1
ATOM 1421 O O . HIS A 1 174 ? 8.359 7.958 11.691 1.00 89.31 174 HIS A O 1
ATOM 1427 N N . GLU A 1 175 ? 6.909 9.145 12.926 1.00 81.25 175 GLU A N 1
ATOM 1428 C CA . GLU A 1 175 ? 7.640 10.407 12.847 1.00 81.25 175 GLU A CA 1
ATOM 1429 C C . GLU A 1 175 ? 9.090 10.241 13.342 1.00 81.25 175 GLU A C 1
ATOM 1431 O O . GLU A 1 175 ? 9.331 9.729 14.433 1.00 81.25 175 GLU A O 1
ATOM 1436 N N . GLY A 1 176 ? 10.064 10.599 12.496 1.00 74.62 176 GLY A N 1
ATOM 1437 C CA . GLY A 1 176 ? 11.500 10.432 12.773 1.00 74.62 176 GLY A CA 1
ATOM 1438 C C . GLY A 1 176 ? 12.019 8.984 12.782 1.00 74.62 176 GLY A C 1
ATOM 1439 O O . GLY A 1 176 ? 13.214 8.768 12.966 1.00 74.62 176 GLY A O 1
ATOM 1440 N N . GLY A 1 177 ? 11.150 7.991 12.577 1.00 79.38 177 GLY A N 1
ATOM 1441 C CA . GLY A 1 177 ? 11.493 6.573 12.634 1.00 79.38 177 GLY A CA 1
ATOM 1442 C C . GLY A 1 177 ? 11.980 5.983 11.307 1.00 79.38 177 GLY A C 1
ATOM 1443 O O . GLY A 1 177 ? 11.716 6.492 10.215 1.00 79.38 177 GLY A O 1
ATOM 1444 N N . ILE A 1 178 ? 12.658 4.839 11.407 1.00 85.00 178 ILE A N 1
ATOM 1445 C CA . ILE A 1 178 ? 13.004 4.002 10.253 1.00 85.00 178 ILE A CA 1
ATOM 1446 C C . ILE A 1 178 ? 11.731 3.317 9.745 1.00 85.00 178 ILE A C 1
ATOM 1448 O O . ILE A 1 178 ? 10.913 2.837 10.534 1.00 85.00 178 ILE A O 1
ATOM 1452 N N . ALA A 1 179 ? 11.574 3.261 8.423 1.00 88.62 179 ALA A N 1
ATOM 1453 C CA . ALA A 1 179 ? 10.478 2.533 7.806 1.00 88.62 179 ALA A CA 1
ATOM 1454 C C . ALA A 1 179 ? 10.606 1.030 8.076 1.00 88.62 179 ALA A C 1
ATOM 1456 O O . ALA A 1 179 ? 11.680 0.447 7.929 1.00 88.62 179 ALA A O 1
ATOM 1457 N N . ARG A 1 180 ? 9.498 0.403 8.453 1.00 91.12 180 ARG A N 1
ATOM 1458 C CA . ARG A 1 180 ? 9.386 -1.033 8.694 1.00 91.12 180 ARG A CA 1
ATOM 1459 C C . ARG A 1 180 ? 8.477 -1.651 7.650 1.00 91.12 180 ARG A C 1
ATOM 1461 O O . ARG A 1 180 ? 7.589 -0.987 7.114 1.00 91.12 180 ARG A O 1
ATOM 1468 N N . TYR A 1 181 ? 8.697 -2.927 7.379 1.00 92.25 181 TYR A N 1
ATOM 1469 C CA . TYR A 1 181 ? 7.812 -3.716 6.542 1.00 92.25 181 TYR A CA 1
ATOM 1470 C C . TYR A 1 181 ? 7.535 -5.059 7.200 1.00 92.25 181 TYR A C 1
ATOM 1472 O O . TYR A 1 181 ? 8.398 -5.626 7.868 1.00 92.25 181 TYR A O 1
ATOM 1480 N N . ILE A 1 182 ? 6.323 -5.560 7.011 1.00 94.56 182 ILE A N 1
ATOM 1481 C CA . ILE A 1 182 ? 5.908 -6.875 7.484 1.00 94.56 182 ILE A CA 1
ATOM 1482 C C . ILE A 1 182 ? 4.793 -7.389 6.583 1.00 94.56 182 ILE A C 1
ATOM 1484 O O . ILE A 1 182 ? 3.900 -6.636 6.195 1.00 94.56 182 ILE A O 1
ATOM 1488 N N . THR A 1 183 ? 4.854 -8.671 6.245 1.00 95.00 183 THR A N 1
ATOM 1489 C CA . THR A 1 183 ? 3.780 -9.348 5.521 1.00 95.00 183 THR A CA 1
ATOM 1490 C C . THR A 1 183 ? 3.019 -10.226 6.497 1.00 95.00 183 THR A C 1
ATOM 1492 O O . THR A 1 183 ? 3.609 -11.101 7.124 1.00 95.00 183 THR A O 1
ATOM 1495 N N . THR A 1 184 ? 1.727 -9.966 6.656 1.00 95.50 184 THR A N 1
ATOM 1496 C CA . THR A 1 184 ? 0.861 -10.677 7.605 1.00 95.50 184 THR A CA 1
ATOM 1497 C C . THR A 1 184 ? -0.603 -10.537 7.180 1.00 95.50 184 THR A C 1
ATOM 1499 O O . THR A 1 184 ? -0.932 -9.718 6.322 1.00 95.50 184 THR A O 1
ATOM 1502 N N . THR A 1 185 ? -1.482 -11.359 7.744 1.00 93.81 185 THR A N 1
ATOM 1503 C CA . THR A 1 185 ? -2.940 -11.303 7.554 1.00 93.81 185 THR A CA 1
ATOM 1504 C C . THR A 1 185 ? -3.619 -10.292 8.479 1.00 93.81 185 THR A C 1
ATOM 1506 O O . THR A 1 185 ? -4.794 -9.981 8.306 1.00 93.81 185 THR A O 1
ATOM 1509 N N . GLU A 1 186 ? -2.901 -9.784 9.480 1.00 92.56 186 GLU A N 1
ATOM 1510 C CA . GLU A 1 186 ? -3.442 -8.886 10.498 1.00 92.56 186 GLU A CA 1
ATOM 1511 C C . GLU A 1 186 ? -2.696 -7.555 10.550 1.00 92.56 186 GLU A C 1
ATOM 1513 O O . GLU A 1 186 ? -1.571 -7.424 10.075 1.00 92.56 186 GLU A O 1
ATOM 1518 N N . LEU A 1 187 ? -3.305 -6.547 11.178 1.00 91.56 187 LEU A N 1
ATOM 1519 C CA . LEU A 1 187 ? -2.596 -5.300 11.453 1.00 91.56 187 LEU A CA 1
ATOM 1520 C C . LEU A 1 187 ? -1.390 -5.558 12.368 1.00 91.56 187 LEU A C 1
ATOM 1522 O O . LEU A 1 187 ? -1.599 -6.093 13.461 1.00 91.56 187 LEU A O 1
ATOM 1526 N N . PRO A 1 188 ? -0.180 -5.095 12.002 1.00 90.81 188 PRO A N 1
ATOM 1527 C CA . PRO A 1 188 ? 1.007 -5.278 12.829 1.00 90.81 188 PRO A CA 1
ATOM 1528 C C . PRO A 1 188 ? 0.819 -4.648 14.208 1.00 90.81 188 PRO A C 1
ATOM 1530 O O . PRO A 1 188 ? 0.495 -3.467 14.309 1.00 90.81 188 PRO A O 1
ATOM 1533 N N . GLU A 1 189 ? 1.044 -5.397 15.285 1.00 86.94 189 GLU A N 1
ATOM 1534 C CA . GLU A 1 189 ? 0.882 -4.870 16.648 1.00 86.94 189 GLU A CA 1
ATOM 1535 C C . GLU A 1 189 ? 1.839 -3.709 16.929 1.00 86.94 189 GLU A C 1
ATOM 1537 O O . GLU A 1 189 ? 1.467 -2.720 17.562 1.00 86.94 189 GLU A O 1
ATOM 1542 N N . GLN A 1 190 ? 3.057 -3.783 16.381 1.00 85.50 190 GLN A N 1
ATOM 1543 C CA . GLN A 1 190 ? 4.071 -2.743 16.549 1.00 85.50 190 GLN A CA 1
ATOM 1544 C C . GLN A 1 190 ? 3.666 -1.415 15.904 1.00 85.50 190 GLN A C 1
ATOM 1546 O O . GLN A 1 190 ? 4.214 -0.381 16.270 1.00 85.50 190 GLN A O 1
ATOM 1551 N N . LEU A 1 191 ? 2.708 -1.428 14.968 1.00 84.69 191 LEU A N 1
ATOM 1552 C CA . LEU A 1 191 ? 2.160 -0.217 14.361 1.00 84.69 191 LEU A CA 1
ATOM 1553 C C . LEU A 1 191 ? 1.526 0.700 15.417 1.00 84.69 191 LEU A C 1
ATOM 1555 O O . LEU A 1 191 ? 1.561 1.914 15.271 1.00 84.69 191 LEU A O 1
ATOM 1559 N N . LEU A 1 192 ? 0.946 0.128 16.474 1.00 81.38 192 LEU A N 1
ATOM 1560 C CA . LEU A 1 192 ? 0.131 0.862 17.444 1.00 81.38 192 LEU A CA 1
ATOM 1561 C C . LEU A 1 192 ? 0.845 1.146 18.766 1.00 81.38 192 LEU A C 1
ATOM 1563 O O . LEU A 1 192 ? 0.284 1.826 19.615 1.00 81.38 192 LEU A O 1
ATOM 1567 N N . GLN A 1 193 ? 2.078 0.668 18.946 1.00 75.75 193 GLN A N 1
ATOM 1568 C CA . GLN A 1 193 ? 2.826 0.820 20.202 1.00 75.75 193 GLN A CA 1
ATOM 1569 C C . GLN A 1 193 ? 3.152 2.283 20.559 1.00 75.75 193 GLN A C 1
ATOM 1571 O O . GLN A 1 193 ? 3.512 2.558 21.698 1.00 75.75 193 GLN A O 1
ATOM 1576 N N . ASN A 1 194 ? 3.006 3.211 19.605 1.00 66.31 194 ASN A N 1
ATOM 1577 C CA . ASN A 1 194 ? 3.305 4.639 19.763 1.00 66.31 194 ASN A CA 1
ATOM 1578 C C . ASN A 1 194 ? 2.111 5.554 19.415 1.00 66.31 194 ASN A C 1
ATOM 1580 O O . ASN A 1 194 ? 2.323 6.739 19.145 1.00 66.31 194 ASN A O 1
ATOM 1584 N N . CYS A 1 195 ? 0.896 4.998 19.337 1.00 64.25 195 CYS A N 1
ATOM 1585 C CA . CYS A 1 195 ? -0.337 5.727 19.016 1.00 64.25 195 CYS A CA 1
ATOM 1586 C C . CYS A 1 195 ? -1.112 6.131 20.273 1.00 64.25 195 CYS A C 1
ATOM 1588 O O . CYS A 1 195 ? -1.136 5.333 21.235 1.00 64.25 195 CYS A O 1
#

Solvent-accessible surface area (backbone atoms only — not comparable to full-atom values): 11354 Å² total; per-residue (Å²): 126,71,68,71,59,57,69,65,38,69,77,61,75,71,53,50,73,64,56,53,51,53,52,51,49,52,52,30,41,51,42,24,76,41,40,93,82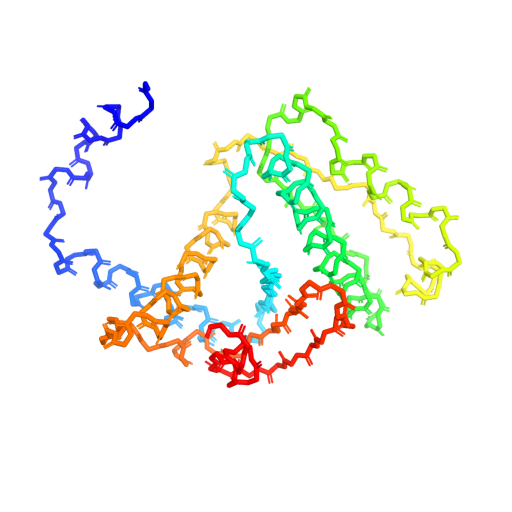,42,91,44,78,44,56,43,68,47,69,82,83,58,96,47,71,71,58,36,52,52,49,50,53,51,39,50,54,49,27,49,49,55,43,50,53,47,53,42,29,60,35,26,72,74,73,43,65,60,87,47,76,44,77,39,86,62,86,77,48,59,70,58,55,49,50,57,55,43,64,75,34,72,66,36,51,64,40,28,68,79,51,74,62,67,81,68,44,69,38,58,76,93,73,47,73,70,56,55,49,49,51,53,52,50,49,52,55,53,50,44,52,50,20,60,75,70,74,42,87,58,94,68,67,61,50,45,33,28,65,31,38,40,35,36,31,47,73,97,49,76,76,45,74,50,75,38,38,59,85,62,69,77,74,52,76,86,112

pLDDT: mean 88.32, std 11.25, range [38.09, 97.25]

Mean predicted aligned error: 5.95 Å

Secondary structure (DSSP, 8-state):
--HHHHTTSHHHHT--HHHHHHHHHHHHHHHHHTTTT--EEEEEEE-PPPSSHHHHHHHHHHHHHHHHHHHHHHHHHHHHHTT-----EEE---TT-HHHHHHHHHHTSHHHHHHHTT---PPPEEE-TT--HHHHHHHHHHHHHHHHHHHHHTTPPPSS-GGGG--EEEEEEETTPPPEEEEESS--GGGSTT-

Sequence (195 aa):
MHQDAR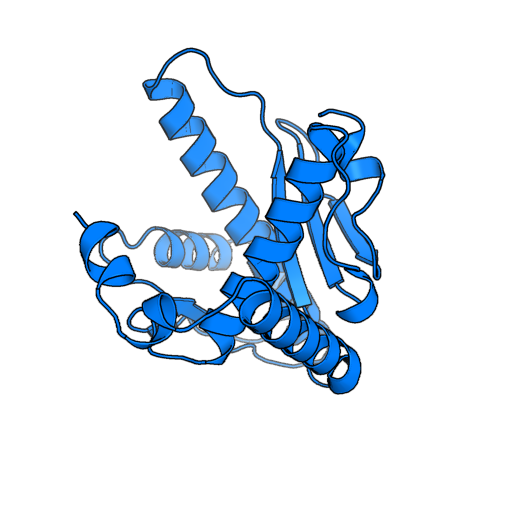NRHKLFNQKSKSNVFEFVNGLMQLMGQRGQLLSKYCGIGIYKRPSNESDMKKVRNWVRNRAYNLMLLKVINDSTYYGASPIITFDSDQKDGWAENLFVGDQCTFLYGYISRGIHVPIPNYVKPGSHPCLELADVFAFLVARSIHCKIERKQYEWNLSEMGNVCYTYFHEGGIARYITTTELPEQLLQNC